Protein AF-A0A931XZV2-F1 (afdb_monomer)

Mean predicted aligned error: 7.63 Å

Secondary structure (DSSP, 8-state):
-HHHHHTT-SGGGS---EEETTTEEEEEEETTEEEEEEE--SEE-HHHHHHHHHHHHHHHHTTTTTT-S-EEEEEE-TT--EE-TTHHHHHHHHHTSSS-TTTTEEEEEEE----HHHHHHHHHHHHHHHHHH-PPPEEEES-HHHHHHHTT--PPPHHHHHHHHHHHS--------

Nearest PDB structures (foldseek):
  3t6o-assembly1_A  TM=4.983E-01  e=3.272E-02  Planctopirus limnophila DSM 3776
  3oyz-assembly1_A  TM=5.396E-01  e=3.256E+00  Haloferax volcanii DS2
  5tao-assembly1_A  TM=5.522E-01  e=7.560E+00  Haloferax volcanii DS2
  3pug-assembly1_A  TM=5.274E-01  e=9.182E+00  Haloferax volcanii DS2

Sequence (177 aa):
MESELRARVPFLAWPVQWSHPAYGLMWFTDEPGAIVTQCLVERATPGAIGALHDFLDETVRLGLFEGRTDVVIVHDWRSIRVIDPGCRAEWLRRTQRPNKPFANIAASYVAVQLTGVLRMAVQTGALAVQLATGQQPVKIIDDPLEALAQCRIRAPARDLYDSLRRASGRFKLPRTP

Radius of gyration: 15.5 Å; Cα contacts (8 Å, |Δi|>4): 273; chains: 1; bounding box: 41×41×33 Å

pLDDT: mean 78.63, std 14.54, range [31.44, 94.81]

Structure (mmCIF, N/CA/C/O backbone):
data_AF-A0A931XZV2-F1
#
_entry.id   AF-A0A931XZV2-F1
#
loop_
_atom_site.group_PDB
_atom_site.id
_atom_site.type_symbol
_atom_site.label_atom_id
_atom_site.label_alt_id
_atom_site.label_comp_id
_atom_site.label_asym_id
_atom_site.label_entity_id
_atom_site.label_seq_id
_atom_site.pdbx_PDB_ins_code
_atom_site.Cartn_x
_atom_site.Cartn_y
_atom_site.Cartn_z
_atom_site.occupancy
_atom_site.B_iso_or_equiv
_atom_site.auth_seq_id
_atom_site.auth_comp_id
_atom_site.auth_asym_id
_atom_site.auth_atom_id
_atom_site.pdbx_PDB_model_num
ATOM 1 N N . MET A 1 1 ? -1.585 -21.158 -16.922 1.00 42.44 1 MET A N 1
ATOM 2 C CA . MET A 1 1 ? -2.358 -19.927 -16.646 1.00 42.44 1 MET A CA 1
ATOM 3 C C . MET A 1 1 ? -3.167 -20.021 -15.346 1.00 42.44 1 MET A C 1
ATOM 5 O O . MET A 1 1 ? -3.145 -19.072 -14.578 1.00 42.44 1 MET A O 1
ATOM 9 N N . GLU A 1 2 ? -3.796 -21.158 -15.012 1.00 31.44 2 GLU A N 1
ATOM 10 C CA . GLU A 1 2 ? -4.444 -21.356 -13.691 1.00 31.44 2 GLU A CA 1
ATOM 11 C C . GLU A 1 2 ? -3.460 -21.528 -12.514 1.00 31.44 2 GLU A C 1
ATOM 13 O O . GLU A 1 2 ? -3.781 -21.170 -11.381 1.00 31.44 2 GLU A O 1
ATOM 18 N N . SER A 1 3 ? -2.237 -22.019 -12.758 1.00 35.91 3 SER A N 1
ATOM 19 C CA . SER A 1 3 ? -1.206 -22.158 -11.715 1.00 35.91 3 SER A CA 1
ATOM 20 C C . SER A 1 3 ? -0.604 -20.818 -11.265 1.00 35.91 3 SER A C 1
ATOM 22 O O . SER A 1 3 ? -0.220 -20.688 -10.107 1.00 35.91 3 SER A O 1
ATOM 24 N N . GLU A 1 4 ? -0.593 -19.797 -12.128 1.00 42.03 4 GLU A N 1
ATOM 25 C CA . GLU A 1 4 ? -0.117 -18.445 -11.789 1.00 42.03 4 GLU A CA 1
ATOM 26 C C . GLU A 1 4 ? -1.142 -17.651 -10.970 1.00 42.03 4 GLU A C 1
ATOM 28 O O . GLU A 1 4 ? -0.767 -16.795 -10.173 1.00 42.03 4 GLU A O 1
ATOM 33 N N . LEU A 1 5 ? -2.436 -17.964 -11.103 1.00 42.16 5 LEU A N 1
ATOM 34 C CA . LEU A 1 5 ? -3.499 -17.373 -10.283 1.00 42.16 5 LEU A CA 1
ATOM 35 C C . LEU A 1 5 ? -3.488 -17.905 -8.842 1.00 42.16 5 LEU A C 1
ATOM 37 O O . LEU A 1 5 ? -3.788 -17.152 -7.917 1.00 42.16 5 LEU A O 1
ATOM 41 N N . ARG A 1 6 ? -3.061 -19.156 -8.618 1.00 39.06 6 ARG A N 1
ATOM 42 C CA . ARG A 1 6 ? -2.915 -19.730 -7.265 1.00 39.06 6 ARG A CA 1
ATOM 43 C C . ARG A 1 6 ? -1.780 -19.097 -6.453 1.00 39.06 6 ARG A C 1
ATOM 45 O O . ARG A 1 6 ? -1.860 -19.086 -5.231 1.00 39.06 6 ARG A O 1
ATOM 52 N N . ALA A 1 7 ? -0.785 -18.498 -7.108 1.00 43.31 7 ALA A N 1
ATOM 53 C CA . ALA A 1 7 ? 0.282 -17.739 -6.449 1.00 43.31 7 ALA A CA 1
ATOM 54 C C . ALA A 1 7 ? -0.123 -16.291 -6.073 1.00 43.31 7 ALA A C 1
ATOM 56 O O . ALA A 1 7 ? 0.646 -15.595 -5.414 1.00 43.31 7 ALA A O 1
ATOM 57 N N . ARG A 1 8 ? -1.321 -15.827 -6.479 1.00 52.44 8 ARG A N 1
ATOM 58 C CA . ARG A 1 8 ? -1.834 -14.449 -6.286 1.00 52.44 8 ARG A CA 1
ATOM 59 C C . ARG A 1 8 ? -2.790 -14.282 -5.097 1.00 52.44 8 ARG A C 1
ATOM 61 O O . ARG A 1 8 ? -3.330 -13.196 -4.891 1.00 52.44 8 ARG A O 1
ATOM 68 N N . VAL A 1 9 ? -3.012 -15.340 -4.325 1.00 53.97 9 VAL A N 1
ATOM 69 C CA . VAL A 1 9 ? -3.877 -15.356 -3.137 1.00 53.97 9 VAL A CA 1
ATOM 70 C C . VAL A 1 9 ? -3.000 -14.966 -1.939 1.00 53.97 9 VAL A C 1
ATOM 72 O O . VAL A 1 9 ? -1.949 -15.570 -1.734 1.00 53.97 9 VAL A O 1
ATOM 75 N N . PRO A 1 10 ? -3.364 -13.886 -1.225 1.00 58.25 10 PRO A N 1
ATOM 76 C CA . PRO A 1 10 ? -4.440 -14.064 -0.250 1.00 58.25 10 PRO A CA 1
ATOM 77 C C . PRO A 1 10 ? -5.688 -13.201 -0.432 1.00 58.25 10 PRO A C 1
ATOM 79 O O . PRO A 1 10 ? -6.761 -13.578 0.030 1.00 58.25 10 PRO A O 1
ATOM 82 N N . PHE A 1 11 ? -5.586 -12.068 -1.121 1.00 66.00 11 PHE A N 1
ATOM 83 C CA . PHE A 1 11 ? -6.633 -11.043 -1.059 1.00 66.00 11 PHE A CA 1
ATOM 84 C C . PHE A 1 11 ? -7.730 -11.184 -2.113 1.00 66.00 11 PHE A C 1
ATOM 86 O O . PHE A 1 11 ? -8.737 -10.490 -2.044 1.00 66.00 11 PHE A O 1
ATOM 93 N N . LEU A 1 12 ? -7.587 -12.105 -3.070 1.00 65.38 12 LEU A N 1
ATOM 94 C CA . LEU A 1 12 ? -8.617 -12.350 -4.089 1.00 65.38 12 LEU A CA 1
ATOM 95 C C . LEU A 1 12 ? -9.931 -12.893 -3.503 1.00 65.38 12 LEU A C 1
ATOM 97 O O . LEU A 1 12 ? -10.969 -12.782 -4.147 1.00 65.38 12 LEU A O 1
ATOM 101 N N . ALA A 1 13 ? -9.901 -13.451 -2.288 1.00 70.50 13 ALA A N 1
ATOM 102 C CA . ALA A 1 13 ? -11.107 -13.842 -1.559 1.00 70.50 13 ALA A CA 1
ATOM 103 C C . ALA A 1 13 ? -11.845 -12.642 -0.932 1.00 70.50 13 ALA A C 1
ATOM 105 O O . ALA A 1 13 ? -12.988 -12.781 -0.500 1.00 70.50 13 ALA A O 1
ATOM 106 N N . TRP A 1 14 ? -11.201 -1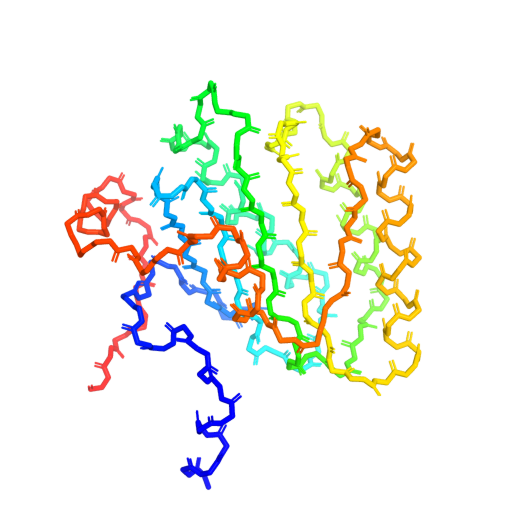1.475 -0.841 1.00 81.00 14 TRP A N 1
ATOM 107 C CA . TRP A 1 14 ? -11.791 -10.273 -0.263 1.00 81.00 14 TRP A CA 1
ATOM 108 C C . TRP A 1 14 ? -12.509 -9.466 -1.350 1.00 81.00 14 TRP A C 1
ATOM 110 O O . TRP A 1 14 ? -12.016 -9.379 -2.479 1.00 81.00 14 TRP A O 1
ATOM 120 N N . PRO A 1 15 ? -13.637 -8.807 -1.035 1.00 78.38 15 PRO A N 1
ATOM 121 C CA . PRO A 1 15 ? -14.279 -7.901 -1.980 1.00 78.38 15 PRO A CA 1
ATOM 122 C C . PRO A 1 15 ? -13.326 -6.744 -2.309 1.00 78.38 15 PRO A C 1
ATOM 124 O O . PRO A 1 15 ? -12.966 -5.962 -1.432 1.00 78.38 15 PRO A O 1
ATOM 127 N N . VAL A 1 16 ? -12.887 -6.651 -3.570 1.00 78.62 16 VAL A N 1
ATOM 128 C CA . VAL A 1 16 ? -11.981 -5.587 -4.036 1.00 78.62 16 VAL A CA 1
ATOM 129 C C . VAL A 1 16 ? -12.648 -4.235 -3.848 1.00 78.62 16 VAL A C 1
ATOM 131 O O . VAL A 1 16 ? -13.655 -3.956 -4.494 1.00 78.62 16 VAL A O 1
ATOM 134 N N . GLN A 1 17 ? -12.064 -3.391 -2.998 1.00 79.56 17 GLN A N 1
ATOM 135 C CA . GLN A 1 17 ? -12.599 -2.063 -2.698 1.00 79.56 17 GLN A CA 1
ATOM 136 C C . GLN A 1 17 ? -12.086 -1.009 -3.684 1.00 79.56 17 GLN A C 1
ATOM 138 O O . GLN A 1 17 ? -12.842 -0.132 -4.097 1.00 79.56 17 GLN A O 1
ATOM 143 N N . TRP A 1 18 ? -10.832 -1.137 -4.128 1.00 82.38 18 TRP A N 1
ATOM 144 C CA . TRP A 1 18 ? -10.249 -0.293 -5.167 1.00 82.38 18 TRP A CA 1
ATOM 145 C C . TRP A 1 18 ? -9.300 -1.105 -6.056 1.00 82.38 18 TRP A C 1
ATOM 147 O O . TRP A 1 18 ? -8.490 -1.896 -5.579 1.00 82.38 18 TRP A O 1
ATOM 157 N N . SER A 1 19 ? -9.371 -0.883 -7.368 1.00 86.50 19 SER A N 1
ATOM 158 C CA . SER A 1 19 ? -8.337 -1.288 -8.326 1.00 86.50 19 SER A CA 1
ATOM 159 C C . SER A 1 19 ? -7.797 -0.098 -9.119 1.00 86.50 19 SER A C 1
ATOM 161 O O . SER A 1 19 ? -8.579 0.737 -9.575 1.00 86.50 19 SER A O 1
ATOM 163 N N . HIS A 1 20 ? -6.490 -0.043 -9.350 1.00 86.25 20 HIS A N 1
ATOM 164 C CA . HIS A 1 20 ? -5.876 0.946 -10.230 1.00 86.25 20 HIS A CA 1
ATOM 165 C C . HIS A 1 20 ? -4.993 0.253 -11.277 1.00 86.25 20 HIS A C 1
ATOM 167 O O . HIS A 1 20 ? -4.099 -0.501 -10.889 1.00 86.25 20 HIS A O 1
ATOM 173 N N . PRO A 1 21 ? -5.168 0.520 -12.587 1.00 87.25 21 PRO A N 1
ATOM 174 C CA . PRO A 1 21 ? -4.450 -0.200 -13.644 1.00 87.25 21 PRO A CA 1
ATOM 175 C C . PRO A 1 21 ? -2.928 -0.019 -13.576 1.00 87.25 21 PRO A C 1
ATOM 177 O O . PRO A 1 21 ? -2.188 -0.930 -13.923 1.00 87.25 21 PRO A O 1
ATOM 180 N N . ALA A 1 22 ? -2.450 1.131 -13.090 1.00 89.69 22 ALA A N 1
ATOM 181 C CA . ALA A 1 22 ? -1.016 1.388 -12.939 1.00 89.69 22 ALA A CA 1
ATOM 182 C C . ALA A 1 22 ? -0.376 0.731 -11.701 1.00 89.69 22 ALA A C 1
ATOM 184 O O . ALA A 1 22 ? 0.839 0.802 -11.563 1.00 89.69 22 ALA A O 1
ATOM 185 N N . TYR A 1 23 ? -1.158 0.147 -10.785 1.00 89.75 23 TYR A N 1
ATOM 186 C CA . TYR A 1 23 ? -0.628 -0.405 -9.532 1.00 89.75 23 TYR A CA 1
ATOM 187 C C . TYR A 1 23 ? -1.144 -1.816 -9.245 1.00 89.75 23 TYR A C 1
ATOM 189 O O . TYR A 1 23 ? -0.355 -2.758 -9.184 1.00 89.75 23 TYR A O 1
ATOM 197 N N . GLY A 1 24 ? -2.454 -1.978 -9.059 1.00 90.38 24 GLY A N 1
ATOM 198 C CA . GLY A 1 24 ? -3.054 -3.230 -8.610 1.00 90.38 24 GLY A CA 1
ATOM 199 C C . GLY A 1 24 ? -4.304 -3.018 -7.761 1.00 90.38 24 GLY A C 1
ATOM 200 O O . GLY A 1 24 ? -5.146 -2.186 -8.096 1.00 90.38 24 GLY A O 1
ATOM 201 N N . LEU A 1 25 ? -4.435 -3.792 -6.688 1.00 89.81 25 LEU A N 1
ATOM 202 C CA . LEU A 1 25 ? -5.634 -3.891 -5.853 1.00 89.81 25 LEU A CA 1
ATOM 203 C C . LEU A 1 25 ? -5.380 -3.330 -4.458 1.00 89.81 25 LEU A C 1
ATOM 205 O O . LEU A 1 25 ? -4.264 -3.422 -3.945 1.00 89.81 25 LEU A O 1
ATOM 209 N N . MET A 1 26 ? -6.400 -2.732 -3.854 1.00 89.19 26 MET A N 1
ATOM 210 C CA . MET A 1 26 ? -6.296 -2.085 -2.553 1.00 89.19 26 MET A CA 1
ATOM 211 C C . MET A 1 26 ? -7.588 -2.285 -1.752 1.00 89.19 26 MET A C 1
ATOM 213 O O . MET A 1 26 ? -8.699 -2.262 -2.296 1.00 89.19 26 MET A O 1
ATOM 217 N N . TRP A 1 27 ? -7.414 -2.497 -0.453 1.00 89.50 27 TRP A N 1
ATOM 218 C CA . TRP A 1 27 ? -8.457 -2.729 0.535 1.00 89.50 27 TRP A CA 1
ATOM 219 C C . TRP A 1 27 ? -8.127 -1.957 1.803 1.00 89.50 27 TRP A C 1
ATOM 221 O O . TRP A 1 27 ? -6.978 -1.603 2.069 1.00 89.50 27 TRP A O 1
ATOM 231 N N . PHE A 1 28 ? -9.136 -1.782 2.629 1.00 87.62 28 PHE A N 1
ATOM 232 C CA . PHE A 1 28 ? -8.990 -1.366 3.995 1.00 87.62 28 PHE A CA 1
ATOM 233 C C . PHE A 1 28 ? -9.990 -2.088 4.894 1.00 87.62 28 PHE A C 1
ATOM 235 O O . PHE A 1 28 ? -11.031 -2.576 4.443 1.00 87.62 28 PHE A O 1
ATOM 242 N N . THR A 1 29 ? -9.650 -2.136 6.174 1.00 86.31 29 THR A N 1
ATOM 243 C CA . THR A 1 29 ? -10.439 -2.738 7.246 1.00 86.31 29 THR A CA 1
ATOM 244 C C . THR A 1 29 ? -10.513 -1.752 8.402 1.00 86.31 29 THR A C 1
ATOM 246 O O . THR A 1 29 ? -9.578 -0.982 8.629 1.00 86.31 29 THR A O 1
ATOM 249 N N . ASP A 1 30 ? -11.628 -1.749 9.116 1.00 80.56 30 ASP A N 1
ATOM 250 C CA . ASP A 1 30 ? -11.896 -0.882 10.261 1.00 80.56 30 ASP A CA 1
ATOM 251 C C . ASP A 1 30 ? -11.592 -1.564 11.605 1.00 80.56 30 ASP A C 1
ATOM 253 O O . ASP A 1 30 ? -11.205 -0.882 12.552 1.00 80.56 30 ASP A O 1
ATOM 257 N N . GLU A 1 31 ? -11.675 -2.891 11.713 1.00 82.81 31 GLU A N 1
ATOM 258 C CA . GLU A 1 31 ? -11.397 -3.599 12.971 1.00 82.81 31 GLU A CA 1
ATOM 259 C C . GLU A 1 31 ? -10.548 -4.875 12.788 1.00 82.81 31 GLU A C 1
ATOM 261 O O . GLU A 1 31 ? -11.066 -5.931 12.412 1.00 82.81 31 GLU A O 1
ATOM 266 N N . PRO A 1 32 ? -9.237 -4.828 13.098 1.00 84.38 32 PRO A N 1
ATOM 267 C CA . PRO A 1 32 ? -8.423 -3.639 13.373 1.00 84.38 32 PRO A CA 1
ATOM 268 C C . PRO A 1 32 ? -8.260 -2.755 12.132 1.00 84.38 32 PRO A C 1
ATOM 270 O O . PRO A 1 32 ? -8.465 -3.201 10.999 1.00 84.38 32 PRO A O 1
ATOM 273 N N . GLY A 1 33 ? -7.854 -1.504 12.353 1.00 88.12 33 GLY A N 1
ATOM 274 C CA . GLY A 1 33 ? -7.611 -0.550 11.279 1.00 88.12 33 GLY A CA 1
ATOM 275 C C . GLY A 1 33 ? -6.463 -1.022 10.394 1.00 88.12 33 GLY A C 1
ATOM 276 O O . GLY A 1 33 ? -5.325 -1.108 10.857 1.00 88.12 33 GLY A O 1
ATOM 277 N N . ALA A 1 34 ? -6.725 -1.312 9.122 1.00 90.75 34 ALA A N 1
ATOM 278 C CA . ALA A 1 34 ? -5.663 -1.660 8.190 1.00 90.75 34 ALA A CA 1
ATOM 279 C C . ALA A 1 34 ? -5.894 -1.120 6.789 1.00 90.75 34 ALA A C 1
ATOM 281 O O . ALA A 1 34 ? -7.021 -0.994 6.323 1.00 90.75 34 ALA A O 1
ATOM 282 N N . ILE A 1 35 ? -4.786 -0.880 6.098 1.00 91.19 35 ILE A N 1
ATOM 283 C CA . ILE A 1 35 ? -4.729 -0.711 4.653 1.00 91.19 35 ILE A CA 1
ATOM 284 C C . ILE A 1 35 ? -3.942 -1.878 4.091 1.00 91.19 35 ILE A C 1
ATOM 286 O O . ILE A 1 35 ? -2.823 -2.156 4.516 1.00 91.19 35 ILE A O 1
ATOM 290 N N . VAL A 1 36 ? -4.507 -2.537 3.097 1.00 91.94 36 VAL A N 1
ATOM 291 C CA . VAL A 1 36 ? -3.875 -3.652 2.411 1.00 91.94 36 VAL A CA 1
ATOM 292 C C . VAL A 1 36 ? -3.775 -3.307 0.940 1.00 91.94 36 VAL A C 1
ATOM 294 O O . VAL A 1 36 ? -4.740 -2.860 0.327 1.00 91.94 36 VAL A O 1
ATOM 297 N N . THR A 1 37 ? -2.612 -3.524 0.343 1.00 92.75 37 THR A N 1
ATOM 298 C CA . THR A 1 37 ? -2.408 -3.272 -1.083 1.00 92.75 37 THR A CA 1
ATOM 299 C C . THR A 1 37 ? -1.694 -4.451 -1.722 1.00 92.75 37 THR A C 1
ATOM 301 O O . THR A 1 37 ? -0.806 -5.038 -1.114 1.00 92.75 37 THR A O 1
ATOM 304 N N . GLN A 1 38 ? -2.053 -4.776 -2.956 1.00 91.81 38 GLN A N 1
ATOM 305 C CA . GLN A 1 38 ? -1.412 -5.806 -3.758 1.00 91.81 38 GLN A CA 1
ATOM 306 C C . GLN A 1 38 ? -1.026 -5.217 -5.106 1.00 91.81 38 GLN A C 1
ATOM 308 O O . GLN A 1 38 ? -1.880 -4.847 -5.914 1.00 91.81 38 GLN A O 1
ATOM 313 N N . CYS A 1 39 ? 0.275 -5.142 -5.350 1.00 90.88 39 CYS A N 1
ATOM 314 C CA . CYS A 1 39 ? 0.821 -4.725 -6.624 1.00 90.88 39 CYS A CA 1
ATOM 315 C C . CYS A 1 39 ? 0.655 -5.859 -7.646 1.00 90.88 39 CYS A C 1
ATOM 317 O O . CYS A 1 39 ? 1.054 -7.000 -7.401 1.00 90.88 39 CYS A O 1
ATOM 319 N N . LEU A 1 40 ? 0.059 -5.547 -8.796 1.00 90.56 40 LEU A N 1
ATOM 320 C CA . LEU A 1 40 ? -0.132 -6.483 -9.908 1.00 90.56 40 LEU A CA 1
ATOM 321 C C . LEU A 1 40 ? 0.803 -6.200 -11.089 1.00 90.56 40 LEU A C 1
ATOM 323 O O . LEU A 1 40 ? 0.790 -6.950 -12.063 1.00 90.56 40 LEU A O 1
ATOM 327 N N . VAL A 1 41 ? 1.598 -5.129 -11.019 1.00 89.19 41 VAL A N 1
ATOM 328 C CA . VAL A 1 41 ? 2.575 -4.780 -12.054 1.00 89.19 41 VAL A CA 1
ATOM 329 C C . VAL A 1 41 ? 3.944 -5.377 -11.735 1.00 89.19 41 VAL A C 1
ATOM 331 O O . VAL A 1 41 ? 4.377 -5.404 -10.585 1.00 89.19 41 VAL A O 1
ATOM 334 N N . GLU A 1 42 ? 4.657 -5.821 -12.769 1.00 91.81 42 GLU A N 1
ATOM 335 C CA . GLU A 1 42 ? 6.031 -6.322 -12.621 1.00 91.81 42 GLU A CA 1
ATOM 336 C C . GLU A 1 42 ? 7.076 -5.203 -12.596 1.00 91.81 42 GLU A C 1
ATOM 338 O O . GLU A 1 42 ? 8.184 -5.373 -12.088 1.00 91.81 42 GLU A O 1
ATOM 343 N N . ARG A 1 43 ? 6.730 -4.032 -13.130 1.00 92.19 43 ARG A N 1
ATOM 344 C CA . ARG A 1 43 ? 7.607 -2.866 -13.198 1.00 92.19 43 ARG A CA 1
ATOM 345 C C . ARG A 1 43 ? 6.984 -1.714 -12.425 1.00 92.19 43 ARG A C 1
ATOM 347 O O . ARG A 1 43 ? 5.955 -1.178 -12.827 1.00 92.19 43 ARG A O 1
ATOM 354 N N . ALA A 1 44 ? 7.610 -1.336 -11.317 1.00 91.50 44 ALA A N 1
ATOM 355 C CA . ALA A 1 44 ? 7.198 -0.191 -10.524 1.00 91.50 44 ALA A CA 1
ATOM 356 C C . ALA A 1 44 ? 7.673 1.097 -11.197 1.00 91.50 44 ALA A C 1
ATOM 358 O O . ALA A 1 44 ? 8.875 1.354 -11.269 1.00 91.50 44 ALA A O 1
ATOM 359 N N . THR A 1 45 ? 6.722 1.898 -11.668 1.00 94.81 45 THR A N 1
ATOM 360 C CA . THR A 1 45 ? 6.957 3.209 -12.286 1.00 94.81 45 THR A CA 1
ATOM 361 C C . THR A 1 45 ? 6.603 4.334 -11.304 1.00 94.81 45 THR A C 1
ATOM 363 O O . THR A 1 45 ? 5.840 4.100 -10.360 1.00 94.81 45 THR A O 1
ATOM 366 N N . PRO A 1 46 ? 7.061 5.583 -11.516 1.00 94.25 46 PRO A N 1
ATOM 367 C CA . PRO A 1 46 ? 6.601 6.717 -10.711 1.00 94.25 46 PRO A CA 1
ATOM 368 C C . PRO A 1 46 ? 5.073 6.866 -10.724 1.00 94.25 46 PRO A C 1
ATOM 370 O O . PRO A 1 46 ? 4.478 7.194 -9.703 1.00 94.25 46 PRO A O 1
ATOM 373 N N . GLY A 1 47 ? 4.419 6.538 -11.845 1.00 94.38 47 GLY A N 1
ATOM 374 C CA . GLY A 1 47 ? 2.958 6.510 -11.941 1.00 94.38 47 GLY A CA 1
ATOM 375 C C . GLY A 1 47 ? 2.309 5.449 -11.045 1.00 94.38 47 GLY A C 1
ATOM 376 O O . GLY A 1 47 ? 1.267 5.713 -10.451 1.00 94.38 47 GLY A O 1
ATOM 377 N N . ALA A 1 48 ? 2.938 4.279 -10.883 1.00 92.50 48 ALA A N 1
ATOM 378 C CA . ALA A 1 48 ? 2.483 3.253 -9.942 1.00 92.50 48 ALA A CA 1
ATOM 379 C C . ALA A 1 48 ? 2.582 3.737 -8.484 1.00 92.50 48 ALA A C 1
ATOM 381 O O . ALA A 1 48 ? 1.657 3.532 -7.699 1.00 92.50 48 ALA A O 1
ATOM 382 N N . ILE A 1 49 ? 3.678 4.425 -8.135 1.00 91.19 49 ILE A N 1
ATOM 383 C CA . ILE A 1 49 ? 3.863 5.036 -6.809 1.00 91.19 49 ILE A CA 1
ATOM 384 C C . ILE A 1 49 ? 2.845 6.155 -6.568 1.00 91.19 49 ILE A C 1
ATOM 386 O O . ILE A 1 49 ? 2.276 6.236 -5.478 1.00 91.19 49 ILE A O 1
ATOM 390 N N . GLY A 1 50 ? 2.592 6.988 -7.579 1.00 92.06 50 GLY A N 1
ATOM 391 C CA . GLY A 1 50 ? 1.565 8.025 -7.541 1.00 92.06 50 GLY A CA 1
ATOM 392 C C . GLY A 1 50 ? 0.182 7.435 -7.273 1.00 92.06 50 GLY A C 1
ATOM 393 O O . GLY A 1 50 ? -0.470 7.846 -6.321 1.00 92.06 50 GLY A O 1
ATOM 394 N N . ALA A 1 51 ? -0.203 6.397 -8.020 1.00 90.81 51 ALA A N 1
ATOM 395 C CA . ALA A 1 51 ? -1.483 5.711 -7.853 1.00 90.81 51 ALA A CA 1
ATOM 396 C C . ALA A 1 51 ? -1.671 5.103 -6.454 1.00 90.81 51 ALA A C 1
ATOM 398 O O . ALA A 1 51 ? -2.756 5.203 -5.881 1.00 90.81 51 ALA A O 1
ATOM 399 N N . LEU A 1 52 ? -0.619 4.500 -5.886 1.00 91.31 52 LEU A N 1
ATOM 400 C CA . LEU A 1 52 ? -0.641 4.026 -4.502 1.00 91.31 52 LEU A CA 1
ATOM 401 C C . LEU A 1 52 ? -0.891 5.183 -3.527 1.00 91.31 52 LEU A C 1
ATOM 403 O O . LEU A 1 52 ? -1.741 5.078 -2.651 1.00 91.31 52 LEU A O 1
ATOM 407 N N . HIS A 1 53 ? -0.180 6.300 -3.679 1.00 89.69 53 HIS A N 1
ATOM 408 C CA . HIS A 1 53 ? -0.382 7.446 -2.795 1.00 89.69 53 HIS A CA 1
ATOM 409 C C . HIS A 1 53 ? -1.738 8.126 -3.006 1.00 89.69 53 HIS A C 1
ATOM 411 O O . HIS A 1 53 ? -2.290 8.662 -2.055 1.00 89.69 53 HIS A O 1
ATOM 417 N N . ASP A 1 54 ? -2.294 8.118 -4.218 1.00 89.69 54 ASP A N 1
ATOM 418 C CA . ASP A 1 54 ? -3.623 8.679 -4.481 1.00 89.69 54 ASP A CA 1
ATOM 419 C C . ASP A 1 54 ? -4.700 7.875 -3.746 1.00 89.69 54 ASP A C 1
ATOM 421 O O . ASP A 1 54 ? -5.617 8.458 -3.170 1.00 89.69 54 ASP A O 1
ATOM 425 N N . PHE A 1 55 ? -4.549 6.547 -3.692 1.00 87.38 55 PHE A N 1
ATOM 426 C CA . PHE A 1 55 ? -5.377 5.693 -2.842 1.00 87.38 55 PHE A CA 1
ATOM 427 C C . PHE A 1 55 ? -5.262 6.076 -1.369 1.00 87.38 55 PHE A C 1
ATOM 429 O O . PHE A 1 55 ? -6.260 6.293 -0.686 1.00 87.38 55 PHE A O 1
ATOM 436 N N . LEU A 1 56 ? -4.029 6.178 -0.888 1.00 87.25 56 LEU A N 1
ATOM 437 C CA . LEU A 1 56 ? -3.724 6.520 0.491 1.00 87.25 56 LEU A CA 1
ATOM 438 C C . LEU A 1 56 ? -4.308 7.889 0.893 1.00 87.25 56 LEU A C 1
ATOM 440 O O . LEU A 1 56 ? -5.009 7.983 1.900 1.00 87.25 56 LEU A O 1
ATOM 444 N N . ASP A 1 57 ? -4.099 8.922 0.076 1.00 86.12 57 ASP A N 1
ATOM 445 C CA . ASP A 1 57 ? -4.659 10.265 0.270 1.00 86.12 57 ASP A CA 1
ATOM 446 C C . ASP A 1 57 ? -6.193 10.221 0.351 1.00 86.12 57 ASP A C 1
ATOM 448 O O . ASP A 1 57 ? -6.801 10.858 1.212 1.00 86.12 57 ASP A O 1
ATOM 452 N N . GLU A 1 58 ? -6.831 9.440 -0.520 1.00 84.06 58 GLU A N 1
ATOM 453 C CA . GLU A 1 58 ? -8.285 9.309 -0.557 1.00 84.06 58 GLU A CA 1
ATOM 454 C C . GLU A 1 58 ? -8.840 8.624 0.700 1.00 84.06 58 GLU A C 1
ATOM 456 O O . GLU A 1 58 ? -9.874 9.055 1.209 1.00 84.06 58 GLU A O 1
ATOM 461 N N . THR A 1 59 ? -8.153 7.618 1.263 1.00 82.69 59 THR A N 1
ATOM 462 C CA . THR A 1 59 ? -8.597 7.008 2.534 1.00 82.69 59 THR A CA 1
ATOM 463 C C . THR A 1 59 ? -8.617 8.010 3.687 1.00 82.69 59 THR A C 1
ATOM 465 O O . THR A 1 59 ? -9.507 7.965 4.536 1.00 82.69 59 THR A O 1
ATOM 468 N N . VAL A 1 60 ? -7.682 8.961 3.683 1.00 82.38 60 VAL A N 1
ATOM 469 C CA . VAL A 1 60 ? -7.641 10.047 4.665 1.00 82.38 60 VAL A CA 1
ATOM 470 C C . VAL A 1 60 ? -8.693 11.101 4.370 1.00 82.38 60 VAL A C 1
ATOM 472 O O . VAL A 1 60 ? -9.380 11.536 5.290 1.00 82.38 60 VAL A O 1
ATOM 475 N N . ARG A 1 61 ? -8.899 11.460 3.099 1.00 82.81 61 ARG A N 1
ATOM 476 C CA . ARG A 1 61 ? -9.972 12.379 2.689 1.00 82.81 61 ARG A CA 1
ATOM 477 C C . ARG A 1 61 ? -11.359 11.873 3.099 1.00 82.81 61 ARG A C 1
ATOM 479 O O . ARG A 1 61 ? -12.235 12.675 3.404 1.00 82.81 61 ARG A O 1
ATOM 486 N N . LEU A 1 62 ? -11.563 10.557 3.082 1.00 81.81 62 LEU A N 1
ATOM 487 C CA . LEU A 1 62 ? -12.800 9.900 3.508 1.00 81.81 62 LEU A CA 1
ATOM 488 C C . LEU A 1 62 ? -12.922 9.746 5.035 1.00 81.81 62 LEU A C 1
ATOM 490 O O . LEU A 1 62 ? -13.936 9.231 5.496 1.00 81.81 62 LEU A O 1
ATOM 494 N N . GLY A 1 63 ? -11.919 10.164 5.815 1.00 83.25 63 GLY A N 1
ATOM 495 C CA . GLY A 1 63 ? -11.947 10.095 7.279 1.00 83.25 63 GLY A CA 1
ATOM 496 C C . GLY A 1 63 ? -11.882 8.674 7.847 1.00 83.25 63 GLY A C 1
ATOM 497 O O . GLY A 1 63 ? -12.169 8.476 9.022 1.00 83.25 63 GLY A O 1
ATOM 498 N N . LEU A 1 64 ? -11.485 7.671 7.050 1.00 80.62 64 LEU A N 1
ATOM 499 C CA . LEU A 1 64 ? -11.566 6.249 7.435 1.00 80.62 64 LEU A CA 1
ATOM 500 C C . LEU A 1 64 ? -10.727 5.888 8.665 1.00 80.62 64 LEU A C 1
ATOM 502 O O . LEU A 1 64 ? -10.976 4.882 9.326 1.00 80.62 64 LEU A O 1
ATOM 506 N N . PHE A 1 65 ? -9.725 6.711 8.961 1.00 82.50 65 PHE A N 1
ATOM 507 C CA . PHE A 1 65 ? -8.777 6.496 10.046 1.00 82.50 65 PHE A CA 1
ATOM 508 C C . PHE A 1 65 ? -8.619 7.721 10.950 1.00 82.50 65 PHE A C 1
ATOM 510 O O . PHE A 1 65 ? -7.618 7.844 11.658 1.00 82.50 65 PHE A O 1
ATOM 517 N N . GLU A 1 66 ? -9.570 8.655 10.912 1.00 84.12 66 GLU A N 1
ATOM 518 C CA . GLU A 1 66 ? -9.506 9.853 11.746 1.00 84.12 66 GLU A CA 1
ATOM 519 C C . GLU A 1 66 ? -9.465 9.477 13.237 1.00 84.12 66 GLU A C 1
ATOM 521 O O . GLU A 1 66 ? -10.209 8.618 13.704 1.00 84.12 66 GLU A O 1
ATOM 526 N N . GLY A 1 67 ? -8.526 10.073 13.981 1.00 83.19 67 GLY A N 1
ATOM 527 C CA . GLY A 1 67 ? -8.324 9.795 15.408 1.00 83.19 67 GLY A CA 1
ATOM 528 C C . GLY A 1 67 ? -7.697 8.434 15.739 1.00 83.19 67 GLY A C 1
ATOM 529 O O . GLY A 1 67 ? -7.460 8.155 16.913 1.00 83.19 67 GLY A O 1
ATOM 530 N N . ARG A 1 68 ? -7.386 7.593 14.744 1.00 84.44 68 ARG A N 1
ATOM 531 C CA . ARG A 1 68 ? -6.802 6.267 14.975 1.00 84.44 68 ARG A CA 1
ATOM 532 C C . ARG A 1 68 ? -5.285 6.304 15.093 1.00 84.44 68 ARG A C 1
ATOM 534 O O . ARG A 1 68 ? -4.599 7.070 14.415 1.00 84.44 68 ARG A O 1
ATOM 541 N N . THR A 1 69 ? -4.767 5.418 15.935 1.00 83.62 69 THR A N 1
ATOM 542 C CA . THR A 1 69 ? -3.327 5.207 16.162 1.00 83.62 69 THR A CA 1
ATOM 543 C C . THR A 1 69 ? -2.911 3.749 15.988 1.00 83.62 69 THR A C 1
ATOM 545 O O . THR A 1 69 ? -1.731 3.433 16.088 1.00 83.62 69 THR A O 1
ATOM 548 N N . ASP A 1 70 ? -3.869 2.861 15.714 1.00 86.94 70 ASP A N 1
ATOM 549 C CA . ASP A 1 70 ? -3.695 1.415 15.564 1.00 86.94 70 ASP A CA 1
ATOM 550 C C . ASP A 1 70 ? -3.596 0.971 14.095 1.00 86.94 70 ASP A C 1
ATOM 552 O O . ASP A 1 70 ? -3.585 -0.223 13.807 1.00 86.94 70 ASP A O 1
ATOM 556 N N . VAL A 1 71 ? -3.529 1.922 13.159 1.00 88.81 71 VAL A N 1
ATOM 557 C CA . VAL A 1 71 ? -3.598 1.630 11.725 1.00 88.81 71 VAL A CA 1
ATOM 558 C C . VAL A 1 71 ? -2.328 0.941 11.256 1.00 88.81 71 VAL A C 1
ATOM 560 O O . VAL A 1 71 ? -1.227 1.477 11.410 1.00 88.81 71 VAL A O 1
ATOM 563 N N . VAL A 1 72 ? -2.480 -0.216 10.618 1.00 91.12 72 VAL A N 1
ATOM 564 C CA . VAL A 1 72 ? -1.375 -0.927 9.969 1.00 91.12 72 VAL A CA 1
ATOM 565 C C . VAL A 1 72 ? -1.484 -0.851 8.453 1.00 91.12 72 VAL A C 1
ATOM 567 O O . VAL A 1 72 ? -2.576 -0.871 7.894 1.00 91.12 72 VAL A O 1
ATOM 570 N N . ILE A 1 73 ? -0.350 -0.789 7.762 1.00 91.50 73 ILE A N 1
ATOM 571 C CA . ILE A 1 73 ? -0.319 -0.878 6.299 1.00 91.50 73 ILE A CA 1
ATOM 572 C C . ILE A 1 73 ? 0.413 -2.150 5.892 1.00 91.50 73 ILE A C 1
ATOM 574 O O . ILE A 1 73 ? 1.526 -2.390 6.346 1.00 91.50 73 ILE A O 1
ATOM 578 N N . VAL A 1 74 ? -0.192 -2.956 5.024 1.00 92.50 74 VAL A N 1
ATOM 579 C CA . VAL A 1 74 ? 0.407 -4.165 4.453 1.00 92.50 74 VAL A CA 1
ATOM 580 C C . VAL A 1 74 ? 0.473 -4.016 2.937 1.00 92.50 74 VAL A C 1
ATOM 582 O O . VAL A 1 74 ? -0.544 -3.908 2.253 1.00 92.50 74 VAL A O 1
ATOM 585 N N . HIS A 1 75 ? 1.681 -4.020 2.392 1.00 92.75 75 HIS A N 1
ATOM 586 C CA . HIS A 1 75 ? 1.935 -3.984 0.961 1.00 92.75 75 HIS A CA 1
ATOM 587 C C . HIS A 1 75 ? 2.427 -5.346 0.472 1.00 92.75 75 HIS A C 1
ATOM 589 O O . HIS A 1 75 ? 3.444 -5.846 0.942 1.00 92.75 75 HIS A O 1
ATOM 595 N N . ASP A 1 76 ? 1.747 -5.929 -0.510 1.00 92.38 76 ASP A N 1
ATOM 596 C CA . ASP A 1 76 ? 2.240 -7.064 -1.283 1.00 92.38 76 ASP A CA 1
ATOM 597 C C . ASP A 1 76 ? 2.860 -6.561 -2.590 1.00 92.38 76 ASP A C 1
ATOM 599 O O . ASP A 1 76 ? 2.169 -6.208 -3.548 1.00 92.38 76 ASP A O 1
ATOM 603 N N . TRP A 1 77 ? 4.187 -6.492 -2.605 1.00 92.00 77 TRP A N 1
ATOM 604 C CA . TRP A 1 77 ? 5.025 -6.063 -3.724 1.00 92.00 77 TRP A CA 1
ATOM 605 C C . TRP A 1 77 ? 5.748 -7.242 -4.381 1.00 92.00 77 TRP A C 1
ATOM 607 O O . TRP A 1 77 ? 6.674 -7.042 -5.167 1.00 92.00 77 TRP A O 1
ATOM 617 N N . ARG A 1 78 ? 5.338 -8.486 -4.099 1.00 90.69 78 ARG A N 1
ATOM 618 C CA . ARG A 1 78 ? 6.017 -9.687 -4.612 1.00 90.69 78 ARG A CA 1
ATOM 619 C C . ARG A 1 78 ? 5.997 -9.791 -6.139 1.00 90.69 78 ARG A C 1
ATOM 621 O O . ARG A 1 78 ? 6.899 -10.404 -6.707 1.00 90.69 78 ARG A O 1
ATOM 628 N N . SER A 1 79 ? 5.033 -9.149 -6.799 1.00 88.88 79 SER A N 1
ATOM 629 C CA . SER A 1 79 ? 4.966 -9.051 -8.263 1.00 88.88 79 SER A CA 1
ATOM 630 C C . SER A 1 79 ? 6.073 -8.177 -8.861 1.00 88.88 79 SER A C 1
ATOM 632 O O . SER A 1 79 ? 6.447 -8.391 -10.008 1.00 88.88 79 SER A O 1
ATOM 634 N N . ILE A 1 80 ? 6.626 -7.218 -8.108 1.00 88.94 80 ILE A N 1
ATOM 635 C CA . ILE A 1 80 ? 7.618 -6.269 -8.622 1.00 88.94 80 ILE A CA 1
ATOM 636 C C . ILE A 1 80 ? 8.937 -7.001 -8.911 1.00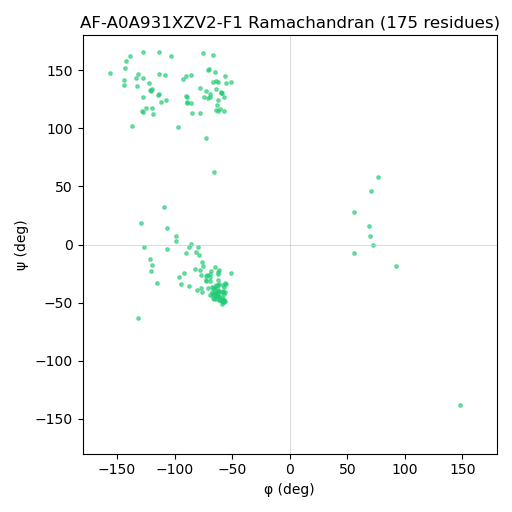 88.94 80 ILE A C 1
ATOM 638 O O . ILE A 1 80 ? 9.490 -7.722 -8.079 1.00 88.94 80 ILE A O 1
ATOM 642 N N . ARG A 1 81 ? 9.453 -6.789 -10.118 1.00 87.31 81 ARG A N 1
ATOM 643 C CA . ARG A 1 81 ? 10.735 -7.288 -10.631 1.00 87.31 81 ARG A CA 1
ATOM 644 C C . ARG A 1 81 ? 11.707 -6.158 -10.924 1.00 87.31 81 ARG A C 1
ATOM 646 O O . ARG A 1 81 ? 12.910 -6.328 -10.757 1.00 87.31 81 ARG A O 1
ATOM 653 N N . VAL A 1 82 ? 11.184 -5.010 -11.343 1.00 88.75 82 VAL A N 1
ATOM 654 C CA . VAL A 1 82 ? 11.968 -3.841 -11.747 1.00 88.75 82 VAL A CA 1
ATOM 655 C C . VAL A 1 82 ? 11.398 -2.600 -11.073 1.00 88.75 82 VAL A C 1
ATOM 657 O O . VAL A 1 82 ? 10.184 -2.412 -11.052 1.00 88.75 82 VAL A O 1
ATOM 660 N N . ILE A 1 83 ? 12.268 -1.741 -10.543 1.00 89.00 83 ILE A N 1
ATOM 661 C CA . ILE A 1 83 ? 11.899 -0.407 -10.058 1.00 89.00 83 ILE A CA 1
ATOM 662 C C . ILE A 1 83 ? 12.529 0.617 -10.992 1.00 89.00 83 ILE A C 1
ATOM 664 O O . ILE A 1 83 ? 13.750 0.642 -11.150 1.00 89.00 83 ILE A O 1
ATOM 668 N N . ASP A 1 84 ? 11.701 1.470 -11.585 1.00 91.44 84 ASP A N 1
ATOM 669 C CA . ASP A 1 84 ? 12.183 2.522 -12.465 1.00 91.44 84 ASP A CA 1
ATOM 670 C C . ASP A 1 84 ? 12.911 3.637 -11.712 1.00 91.44 84 ASP A C 1
ATOM 672 O O . ASP A 1 84 ? 12.575 3.966 -10.563 1.00 91.44 84 ASP A O 1
ATOM 676 N N . PRO A 1 85 ? 13.880 4.290 -12.379 1.00 90.06 85 PRO A N 1
ATOM 677 C CA . PRO A 1 85 ? 14.408 5.559 -11.914 1.00 90.06 85 PRO A CA 1
ATOM 678 C C . PRO A 1 85 ? 13.272 6.550 -11.623 1.00 90.06 85 PRO A C 1
ATOM 680 O O . PRO A 1 85 ? 12.287 6.636 -12.352 1.00 90.06 85 PR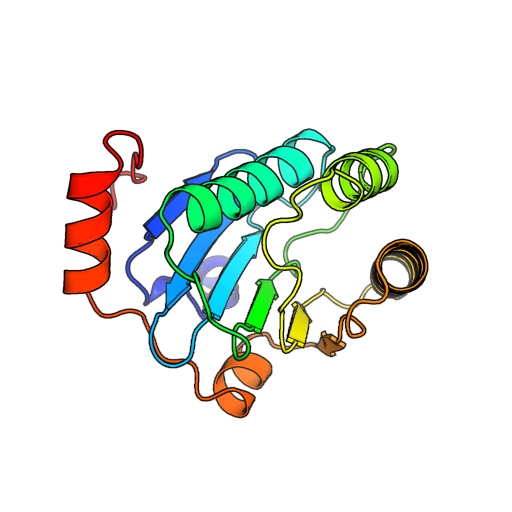O A O 1
ATOM 683 N N . GLY A 1 86 ? 13.403 7.307 -10.535 1.00 89.50 86 GLY A N 1
ATOM 684 C CA . GLY A 1 86 ? 12.408 8.302 -10.124 1.00 89.50 86 GLY A CA 1
ATOM 685 C C . GLY A 1 86 ? 11.346 7.798 -9.143 1.00 89.50 86 GLY A C 1
ATOM 686 O O . GLY A 1 86 ? 10.797 8.622 -8.420 1.00 89.50 86 GLY A O 1
ATOM 687 N N . CYS A 1 87 ? 11.122 6.484 -8.996 1.00 89.00 87 CYS A N 1
ATOM 688 C CA . CYS A 1 87 ? 10.169 5.951 -8.005 1.00 89.00 87 CYS A CA 1
ATOM 689 C C . CYS A 1 87 ? 10.484 6.414 -6.576 1.00 89.00 87 CYS A C 1
ATOM 691 O O . CYS A 1 87 ? 9.589 6.808 -5.832 1.00 89.00 87 CYS A O 1
ATOM 693 N N . ARG A 1 88 ? 11.772 6.440 -6.207 1.00 85.38 88 ARG A N 1
ATOM 694 C CA . ARG A 1 88 ? 12.229 6.955 -4.907 1.00 85.38 88 ARG A CA 1
ATOM 695 C C . ARG A 1 88 ? 11.947 8.449 -4.743 1.00 85.38 88 ARG A C 1
ATOM 697 O O . ARG A 1 88 ? 11.506 8.867 -3.678 1.00 85.38 88 ARG A O 1
ATOM 704 N N . ALA A 1 89 ? 12.229 9.247 -5.773 1.00 87.81 89 ALA A N 1
ATOM 705 C CA . ALA A 1 89 ? 11.999 10.689 -5.734 1.00 87.81 89 ALA A CA 1
ATOM 706 C C . ALA A 1 89 ? 10.502 10.993 -5.596 1.00 87.81 89 ALA A C 1
ATOM 708 O O . ALA A 1 89 ? 10.119 11.814 -4.769 1.00 87.81 89 ALA A O 1
ATOM 709 N N . GLU A 1 90 ? 9.661 10.268 -6.334 1.00 89.69 90 GLU A N 1
ATOM 710 C CA . GLU A 1 90 ? 8.207 10.383 -6.247 1.00 89.69 90 GLU A CA 1
ATOM 711 C C . GLU A 1 90 ? 7.679 9.984 -4.862 1.00 89.69 90 GLU A C 1
ATOM 713 O O . GLU A 1 90 ? 6.886 10.718 -4.271 1.00 89.69 90 GLU A O 1
ATOM 718 N N . TRP A 1 91 ? 8.181 8.884 -4.293 1.00 86.12 91 TRP A N 1
ATOM 719 C CA . TRP A 1 91 ? 7.835 8.463 -2.934 1.00 86.12 91 TRP A CA 1
ATOM 720 C C . TRP A 1 91 ? 8.180 9.533 -1.888 1.00 86.12 91 TRP A C 1
ATOM 722 O O . TRP A 1 91 ? 7.349 9.906 -1.057 1.00 86.12 91 TRP A O 1
ATOM 732 N N . LEU A 1 92 ? 9.402 10.074 -1.934 1.00 84.44 92 LEU A N 1
ATOM 733 C CA . LEU A 1 92 ? 9.836 11.127 -1.009 1.00 84.44 92 LEU A CA 1
ATOM 734 C C . LEU A 1 92 ? 9.001 12.401 -1.178 1.00 84.44 92 LEU A C 1
ATOM 736 O O . LEU A 1 92 ? 8.522 12.959 -0.194 1.00 84.44 92 LEU A O 1
ATOM 740 N N . ARG A 1 93 ? 8.746 12.817 -2.422 1.00 86.56 93 ARG A N 1
ATOM 741 C CA . ARG A 1 93 ? 7.925 13.992 -2.740 1.00 86.56 93 ARG A CA 1
ATOM 742 C C . ARG A 1 93 ? 6.514 13.893 -2.154 1.00 86.56 93 ARG A C 1
ATOM 744 O O . ARG A 1 93 ? 5.951 14.908 -1.747 1.00 86.56 93 ARG A O 1
ATOM 751 N N . ARG A 1 94 ? 5.920 12.696 -2.133 1.00 84.44 94 ARG A N 1
ATOM 752 C CA . ARG A 1 94 ? 4.570 12.469 -1.592 1.00 84.44 94 ARG A CA 1
ATOM 753 C C . ARG A 1 94 ? 4.571 12.362 -0.065 1.00 84.44 94 ARG A C 1
ATOM 755 O O . ARG A 1 94 ? 3.712 12.962 0.572 1.00 84.44 94 ARG A O 1
ATOM 762 N N . THR A 1 95 ? 5.570 11.709 0.527 1.00 78.50 95 THR A N 1
ATOM 763 C CA . THR A 1 95 ? 5.676 11.538 1.993 1.00 78.50 95 THR A CA 1
ATOM 764 C C . THR A 1 95 ? 6.134 12.793 2.748 1.00 78.50 95 THR A C 1
ATOM 766 O O . THR A 1 95 ? 5.908 12.901 3.954 1.00 78.50 95 THR A O 1
ATOM 769 N N . GLN A 1 96 ? 6.745 13.769 2.071 1.00 79.56 96 GLN A N 1
ATOM 770 C CA . GLN A 1 96 ? 7.191 15.035 2.671 1.00 79.56 96 GLN A CA 1
ATOM 771 C C . GLN A 1 96 ? 6.121 16.140 2.705 1.00 79.56 96 GLN A C 1
ATOM 773 O O . GLN A 1 96 ? 6.389 17.223 3.222 1.00 79.56 96 GLN A O 1
ATOM 778 N N . ARG A 1 97 ? 4.914 15.909 2.176 1.00 77.19 97 ARG A N 1
ATOM 779 C CA . ARG A 1 97 ? 3.875 16.948 2.146 1.00 77.19 97 ARG A CA 1
ATOM 780 C C . ARG A 1 97 ? 3.387 17.310 3.561 1.00 77.19 97 ARG A C 1
ATOM 782 O O . ARG A 1 97 ? 3.210 16.410 4.384 1.00 77.19 97 ARG A O 1
ATOM 789 N N . PRO A 1 98 ? 3.141 18.601 3.854 1.00 61.06 98 PRO A N 1
ATOM 790 C CA . PRO A 1 98 ? 2.422 19.000 5.061 1.00 61.06 98 PRO A CA 1
ATOM 791 C C . PRO A 1 98 ? 0.991 18.445 4.971 1.00 61.06 98 PRO A C 1
ATOM 793 O O . PRO A 1 98 ? 0.371 18.548 3.917 1.00 61.06 98 PRO A O 1
ATOM 796 N N . ASN A 1 99 ? 0.491 17.834 6.050 1.00 63.06 99 ASN A N 1
ATOM 797 C CA . ASN A 1 99 ? -0.717 16.983 6.098 1.00 63.06 99 ASN A CA 1
ATOM 798 C C . ASN A 1 99 ? -0.499 15.574 5.536 1.00 63.06 99 ASN A C 1
ATOM 800 O O . ASN A 1 99 ? -1.167 15.137 4.600 1.00 63.06 99 ASN A O 1
ATOM 804 N N . LYS A 1 100 ? 0.459 14.860 6.133 1.00 65.56 100 LYS A N 1
ATOM 805 C CA . LYS A 1 100 ? 0.749 13.472 5.783 1.00 65.56 100 LYS A CA 1
ATOM 806 C C . LYS A 1 100 ? -0.477 12.617 6.096 1.00 65.56 100 LYS A C 1
ATOM 808 O O . LYS A 1 100 ? -0.857 12.552 7.273 1.00 65.56 100 LYS A O 1
ATOM 813 N N . PRO A 1 101 ? -1.071 11.935 5.105 1.00 59.75 101 PRO A N 1
ATOM 814 C CA . PRO A 1 101 ? -1.975 10.858 5.434 1.00 59.75 101 PRO A CA 1
ATOM 815 C C . PRO A 1 101 ? -1.176 9.876 6.301 1.00 59.75 101 PRO A C 1
ATOM 817 O O . PRO A 1 101 ? -0.052 9.505 5.966 1.00 59.75 101 PRO A O 1
ATOM 820 N N . PHE A 1 102 ? -1.710 9.535 7.470 1.00 64.81 102 PHE A N 1
ATOM 821 C CA . PHE A 1 102 ? -1.128 8.559 8.394 1.00 64.81 102 PHE A CA 1
ATOM 822 C C . PHE A 1 102 ? 0.164 8.950 9.137 1.00 64.81 102 PHE A C 1
ATOM 824 O O . PHE A 1 102 ? 1.063 8.131 9.318 1.00 64.81 102 PHE A O 1
ATOM 831 N N . ALA A 1 103 ? 0.237 10.153 9.707 1.00 65.31 103 ALA A N 1
ATOM 832 C CA . ALA A 1 103 ? 1.244 10.439 10.743 1.00 65.31 103 ALA A CA 1
ATOM 833 C C . ALA A 1 103 ? 1.259 9.387 11.887 1.00 65.31 103 ALA A C 1
ATOM 835 O O . ALA A 1 103 ? 2.307 9.159 12.485 1.00 65.31 103 ALA A O 1
ATOM 836 N N . ASN A 1 104 ? 0.136 8.689 12.108 1.00 72.69 104 ASN A N 1
ATOM 837 C CA . ASN A 1 104 ? -0.085 7.738 13.201 1.00 72.69 104 ASN A CA 1
ATOM 838 C C . ASN A 1 104 ? -0.152 6.257 12.757 1.00 72.69 104 ASN A C 1
ATOM 840 O O . ASN A 1 104 ? -0.905 5.481 13.343 1.00 72.69 104 ASN A O 1
ATOM 844 N N . ILE A 1 105 ? 0.586 5.845 11.714 1.00 83.06 105 ILE A N 1
ATOM 845 C CA . ILE A 1 105 ? 0.710 4.410 11.372 1.00 83.06 105 ILE 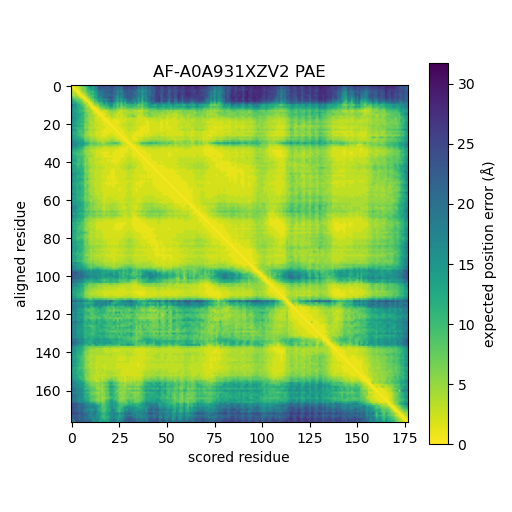A CA 1
ATOM 846 C C . ILE A 1 105 ? 1.388 3.676 12.533 1.00 83.06 105 ILE A C 1
ATOM 848 O O . ILE A 1 105 ? 2.523 3.997 12.889 1.00 83.06 105 ILE A O 1
ATOM 852 N N . ALA A 1 106 ? 0.731 2.644 13.060 1.00 86.00 106 ALA A N 1
ATOM 853 C CA . ALA A 1 106 ? 1.289 1.761 14.079 1.00 86.00 106 ALA A CA 1
ATOM 854 C C . ALA A 1 106 ? 2.416 0.884 13.516 1.00 86.00 106 ALA A C 1
ATOM 856 O O . ALA A 1 106 ? 3.456 0.703 14.149 1.00 86.00 106 ALA A O 1
ATOM 857 N N . ALA A 1 107 ? 2.214 0.329 12.318 1.00 88.44 107 ALA A N 1
ATOM 858 C CA . ALA A 1 107 ? 3.213 -0.473 11.619 1.00 88.44 107 ALA A CA 1
ATOM 859 C C . ALA A 1 107 ? 2.985 -0.487 10.101 1.00 88.44 107 ALA A C 1
ATOM 861 O O . ALA A 1 107 ? 1.850 -0.478 9.629 1.00 88.44 107 ALA A O 1
ATOM 862 N N . SER A 1 108 ? 4.072 -0.577 9.334 1.00 89.81 108 SER A N 1
ATOM 863 C CA . SER A 1 108 ? 4.029 -0.828 7.893 1.00 89.81 108 SER A CA 1
ATOM 864 C C . SER A 1 108 ? 4.797 -2.106 7.573 1.00 89.81 108 SER A C 1
ATOM 866 O O . SER A 1 108 ? 5.916 -2.295 8.050 1.00 89.81 108 SER A O 1
ATOM 868 N N . TYR A 1 109 ? 4.190 -2.979 6.780 1.00 91.81 109 TYR A N 1
ATOM 869 C CA . TYR A 1 109 ? 4.732 -4.252 6.335 1.00 91.81 109 TYR A CA 1
ATOM 870 C C . TYR A 1 109 ? 4.818 -4.260 4.814 1.00 91.81 109 TYR A C 1
ATOM 872 O O . TYR A 1 109 ? 3.857 -3.897 4.138 1.00 91.81 109 TYR A O 1
ATOM 880 N N . VAL A 1 110 ? 5.946 -4.700 4.263 1.00 91.75 110 VAL A N 1
ATOM 881 C CA . VAL A 1 110 ? 6.131 -4.839 2.814 1.00 91.75 110 VAL A CA 1
ATOM 882 C C . VAL A 1 110 ? 6.636 -6.242 2.509 1.00 91.75 110 VAL A C 1
ATOM 884 O O . VAL A 1 110 ? 7.752 -6.605 2.880 1.00 91.75 110 VAL A O 1
ATOM 887 N N . ALA A 1 111 ? 5.819 -7.023 1.809 1.00 90.56 111 ALA A N 1
ATOM 888 C CA . ALA A 1 111 ? 6.215 -8.305 1.259 1.00 90.56 111 ALA A CA 1
ATOM 889 C C . ALA A 1 111 ? 6.874 -8.108 -0.109 1.00 90.56 111 ALA A C 1
ATOM 891 O O . ALA A 1 111 ? 6.256 -7.568 -1.025 1.00 90.56 111 ALA A O 1
ATOM 892 N N . VAL A 1 112 ? 8.118 -8.559 -0.269 1.00 87.62 112 VAL A N 1
ATOM 893 C CA . VAL A 1 112 ? 8.848 -8.510 -1.548 1.00 87.62 112 VAL A CA 1
ATOM 894 C C . VAL A 1 112 ? 9.403 -9.874 -1.907 1.00 87.62 112 VAL A C 1
ATOM 896 O O . VAL A 1 112 ? 9.880 -10.608 -1.045 1.00 87.62 112 VAL A O 1
ATOM 899 N N . GLN A 1 113 ? 9.392 -10.210 -3.197 1.00 80.75 113 GLN A N 1
ATOM 900 C CA . GLN A 1 113 ? 9.996 -11.457 -3.648 1.00 80.75 113 GLN A CA 1
ATOM 901 C C . GLN A 1 113 ? 11.524 -11.312 -3.706 1.00 80.75 113 GLN A C 1
ATOM 903 O O . GLN A 1 113 ? 12.062 -10.309 -4.172 1.00 80.75 113 GLN A O 1
ATOM 908 N N . LEU A 1 114 ? 12.198 -12.331 -3.177 1.00 59.66 114 LEU A N 1
ATOM 909 C CA . LEU A 1 114 ? 13.597 -12.391 -2.744 1.00 59.66 114 LEU A CA 1
ATOM 910 C C . LEU A 1 114 ? 14.657 -12.257 -3.861 1.00 59.66 114 LEU A C 1
ATOM 912 O O . LEU A 1 114 ? 15.486 -13.146 -4.035 1.00 59.66 114 L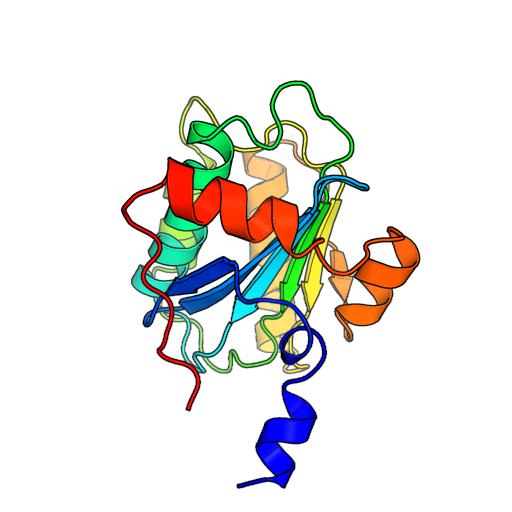EU A O 1
ATOM 916 N N . THR A 1 115 ? 14.728 -11.131 -4.574 1.00 70.81 115 THR A N 1
ATOM 917 C CA . THR A 1 115 ? 16.032 -10.710 -5.117 1.00 70.81 115 THR A CA 1
ATOM 918 C C . THR A 1 115 ? 16.724 -9.842 -4.066 1.00 70.81 115 THR A C 1
ATOM 920 O O . THR A 1 115 ? 16.139 -8.894 -3.537 1.00 70.81 115 THR A O 1
ATOM 923 N N . GLY A 1 116 ? 17.971 -10.178 -3.711 1.00 70.19 116 GLY A N 1
ATOM 924 C CA . GLY A 1 116 ? 18.720 -9.450 -2.674 1.00 70.19 116 GLY A CA 1
ATOM 925 C C . GLY A 1 116 ? 18.829 -7.948 -2.966 1.00 70.19 116 GLY A C 1
ATOM 926 O O . GLY A 1 116 ? 18.744 -7.126 -2.057 1.00 70.19 116 GLY A O 1
ATOM 927 N N . VAL A 1 117 ? 18.904 -7.588 -4.251 1.00 71.44 117 VAL A N 1
ATOM 928 C CA . VAL A 1 117 ? 18.934 -6.198 -4.729 1.00 71.44 117 VAL A CA 1
ATOM 929 C C . VAL A 1 117 ? 17.620 -5.469 -4.443 1.00 71.44 117 VAL A C 1
ATOM 931 O O . VAL A 1 117 ? 17.644 -4.357 -3.918 1.00 71.44 117 VAL A O 1
ATOM 934 N N . LEU A 1 118 ? 16.469 -6.083 -4.736 1.00 73.25 118 LEU A N 1
ATOM 935 C CA . LEU A 1 118 ? 15.171 -5.447 -4.502 1.00 73.25 118 LEU A CA 1
ATOM 936 C C . LEU A 1 118 ? 14.902 -5.273 -3.006 1.00 73.25 118 LEU A C 1
ATOM 938 O O . LEU A 1 118 ? 14.456 -4.207 -2.582 1.00 73.25 118 LEU A O 1
ATOM 942 N N . ARG A 1 119 ? 15.243 -6.281 -2.194 1.00 79.62 119 ARG A N 1
ATOM 943 C CA . ARG A 1 119 ? 15.149 -6.187 -0.731 1.00 79.62 119 ARG A CA 1
ATOM 944 C C . ARG A 1 119 ? 15.979 -5.020 -0.203 1.00 79.62 119 ARG A C 1
ATOM 946 O O . ARG A 1 119 ? 15.453 -4.200 0.541 1.00 79.62 119 ARG A O 1
ATOM 953 N N . MET A 1 120 ? 17.231 -4.899 -0.638 1.00 75.81 120 MET A N 1
ATOM 954 C CA . MET A 1 120 ? 18.113 -3.800 -0.238 1.00 75.81 120 MET A CA 1
ATOM 955 C C . MET A 1 120 ? 17.569 -2.432 -0.675 1.00 75.81 120 MET A C 1
ATOM 957 O O . MET A 1 120 ? 17.614 -1.476 0.100 1.00 75.81 120 MET A O 1
ATOM 961 N N . ALA A 1 121 ? 17.007 -2.331 -1.884 1.00 77.12 121 ALA A N 1
ATOM 962 C CA . ALA A 1 121 ? 16.397 -1.096 -2.372 1.00 77.12 121 ALA A CA 1
ATOM 963 C C . ALA A 1 121 ? 15.202 -0.672 -1.501 1.00 77.12 121 ALA A C 1
ATOM 965 O O . ALA A 1 121 ? 15.100 0.499 -1.128 1.00 77.12 121 ALA A O 1
ATOM 966 N N . VAL A 1 122 ? 14.344 -1.621 -1.114 1.00 79.69 122 VAL A N 1
ATOM 967 C CA . VAL A 1 122 ? 13.207 -1.361 -0.219 1.00 79.69 122 VAL A CA 1
ATOM 968 C C . VAL A 1 122 ? 13.670 -1.009 1.193 1.00 79.69 122 VAL A C 1
ATOM 970 O O . VAL A 1 122 ? 13.171 -0.035 1.745 1.00 79.69 122 VAL A O 1
ATOM 973 N N . GLN A 1 123 ? 14.662 -1.708 1.757 1.00 81.19 123 GLN A N 1
ATOM 974 C CA . GLN A 1 123 ? 15.238 -1.366 3.070 1.00 81.19 123 GLN A CA 1
ATOM 975 C C . GLN A 1 123 ? 15.819 0.048 3.078 1.00 81.19 123 GLN A C 1
ATOM 977 O O . GLN A 1 123 ? 15.561 0.830 3.989 1.00 81.19 123 GLN A O 1
ATOM 982 N N . THR A 1 124 ? 16.565 0.397 2.031 1.00 75.81 124 THR A N 1
ATOM 983 C CA . THR A 1 124 ? 17.155 1.731 1.881 1.00 75.81 124 THR A CA 1
ATOM 984 C C . THR A 1 124 ? 16.074 2.802 1.744 1.00 75.81 124 THR A C 1
ATOM 986 O O . THR A 1 124 ? 16.177 3.871 2.346 1.00 75.81 124 THR A O 1
ATOM 989 N N . GLY A 1 125 ? 15.019 2.521 0.971 1.00 75.00 125 GLY A N 1
ATOM 990 C CA . GLY A 1 125 ? 13.856 3.396 0.843 1.00 75.00 125 GLY A CA 1
ATOM 991 C C . GLY A 1 125 ? 13.137 3.598 2.176 1.00 75.00 125 GLY A C 1
ATOM 992 O O . GLY A 1 125 ? 12.896 4.736 2.570 1.00 75.00 125 GLY A O 1
ATOM 993 N N . ALA A 1 126 ? 12.870 2.510 2.898 1.00 78.81 126 ALA A N 1
ATOM 994 C CA . ALA A 1 126 ? 12.245 2.521 4.214 1.00 78.81 126 ALA A CA 1
ATOM 995 C C . ALA A 1 126 ? 13.040 3.346 5.230 1.00 78.81 126 ALA A C 1
ATOM 997 O O . ALA A 1 126 ? 12.467 4.199 5.903 1.00 78.81 126 ALA A O 1
ATOM 998 N N . LEU A 1 127 ? 14.360 3.152 5.296 1.00 75.31 127 LEU A N 1
ATOM 999 C CA . LEU A 1 127 ? 15.234 3.926 6.175 1.00 75.31 127 LEU A CA 1
ATOM 1000 C C . LEU A 1 127 ? 15.224 5.416 5.812 1.00 75.31 127 LEU A C 1
ATOM 1002 O O . LEU A 1 127 ? 15.113 6.264 6.692 1.00 75.31 127 LEU A O 1
ATOM 1006 N N . ALA A 1 128 ? 15.302 5.753 4.522 1.00 72.94 128 ALA A N 1
ATOM 1007 C CA . ALA A 1 128 ? 15.248 7.145 4.080 1.00 72.94 128 ALA A CA 1
ATOM 1008 C C . ALA A 1 128 ? 13.919 7.817 4.464 1.00 72.94 128 ALA A C 1
ATOM 1010 O O . ALA A 1 128 ? 13.915 8.969 4.895 1.00 72.94 128 ALA A O 1
ATOM 1011 N N . VAL A 1 129 ? 12.802 7.095 4.343 1.00 72.00 129 VAL A N 1
ATOM 1012 C CA . VAL A 1 129 ? 11.481 7.573 4.770 1.00 72.00 129 VAL A CA 1
ATOM 1013 C C . VAL A 1 129 ? 11.435 7.734 6.282 1.00 72.00 129 VAL A C 1
ATOM 1015 O O . VAL A 1 129 ? 11.010 8.782 6.756 1.00 72.00 129 VAL A O 1
ATOM 1018 N N . GLN A 1 130 ? 11.916 6.756 7.046 1.00 76.31 130 GLN A N 1
ATOM 1019 C CA . GLN A 1 130 ? 11.982 6.836 8.503 1.00 76.31 130 GLN A CA 1
ATOM 1020 C C . GLN A 1 130 ? 12.783 8.060 8.963 1.00 76.31 130 GLN A C 1
ATOM 1022 O O . GLN A 1 130 ? 12.293 8.835 9.777 1.00 76.31 130 GLN A O 1
ATOM 1027 N N . LEU A 1 131 ? 13.968 8.293 8.395 1.00 73.56 131 LEU A N 1
ATOM 1028 C CA . LEU A 1 131 ? 14.793 9.461 8.719 1.00 73.56 131 LEU A CA 1
ATOM 1029 C C . LEU A 1 131 ? 14.111 10.783 8.341 1.00 73.56 131 LEU A C 1
ATOM 1031 O O . LEU A 1 131 ? 14.209 11.759 9.078 1.00 73.56 131 LEU A O 1
ATOM 1035 N N . ALA A 1 132 ? 13.396 10.822 7.214 1.00 70.56 132 ALA A N 1
ATOM 1036 C CA . ALA A 1 132 ? 12.705 12.026 6.750 1.00 70.56 132 ALA A CA 1
ATOM 1037 C C . ALA A 1 132 ? 11.381 12.306 7.484 1.00 70.56 132 ALA A C 1
ATOM 1039 O O . ALA A 1 132 ? 10.876 13.429 7.444 1.00 70.56 132 ALA A O 1
ATOM 1040 N N . THR A 1 133 ? 10.765 11.291 8.094 1.00 69.50 133 THR A N 1
ATOM 1041 C CA . THR A 1 133 ? 9.404 11.391 8.642 1.00 69.50 133 THR A CA 1
ATOM 1042 C C . THR A 1 133 ? 9.310 11.147 10.144 1.00 69.50 133 THR A C 1
ATOM 1044 O O . THR A 1 133 ? 8.298 11.529 10.723 1.00 69.50 133 THR A O 1
ATOM 1047 N N . GLY A 1 134 ? 10.320 10.535 10.767 1.00 71.75 134 GLY A N 1
ATOM 1048 C CA . GLY A 1 134 ? 10.289 10.097 12.165 1.00 71.75 134 GLY A CA 1
ATOM 1049 C C . GLY A 1 134 ? 9.348 8.915 12.435 1.00 71.75 134 GLY A C 1
ATOM 1050 O O . GLY A 1 134 ? 9.129 8.573 13.593 1.00 71.75 134 GLY A O 1
ATOM 1051 N N . GLN A 1 135 ? 8.765 8.308 11.395 1.00 71.81 135 GLN A N 1
ATOM 1052 C CA . GLN A 1 135 ? 7.788 7.225 11.533 1.00 71.81 135 GLN A CA 1
ATOM 1053 C C . GLN A 1 135 ? 8.435 5.885 11.905 1.00 71.81 135 GLN A C 1
ATOM 1055 O O . GLN A 1 135 ? 9.646 5.695 11.782 1.00 71.81 135 GLN A O 1
ATOM 1060 N N . GLN A 1 136 ? 7.608 4.936 12.355 1.00 71.19 136 GLN A N 1
ATOM 1061 C CA . GLN A 1 136 ? 8.042 3.569 12.647 1.00 71.19 136 GLN A CA 1
ATOM 1062 C C . GLN A 1 136 ? 8.701 2.915 11.415 1.00 71.19 136 GLN A C 1
ATOM 1064 O O . GLN A 1 136 ? 8.282 3.174 10.281 1.00 71.19 136 GLN A O 1
ATOM 1069 N N . PRO A 1 137 ? 9.721 2.061 11.612 1.00 71.44 137 PRO A N 1
ATOM 1070 C CA . PRO A 1 137 ? 10.405 1.400 10.511 1.00 71.44 137 PRO A CA 1
ATOM 1071 C C . PRO A 1 137 ? 9.457 0.462 9.756 1.00 71.44 137 PRO A C 1
ATOM 1073 O O . PRO A 1 137 ? 8.662 -0.268 10.352 1.00 71.44 137 PRO A O 1
ATOM 1076 N N . VAL A 1 138 ? 9.587 0.444 8.429 1.00 84.31 138 VAL A N 1
ATOM 1077 C CA . VAL A 1 138 ? 8.905 -0.532 7.574 1.00 84.31 138 VAL A CA 1
ATOM 1078 C C . VAL A 1 138 ? 9.510 -1.914 7.815 1.00 84.31 138 VAL A C 1
ATOM 1080 O O . VAL A 1 138 ? 10.723 -2.104 7.701 1.00 84.31 138 VAL A O 1
ATOM 1083 N N . LYS A 1 139 ? 8.663 -2.897 8.110 1.00 89.81 139 LYS A N 1
ATOM 1084 C CA . LYS A 1 139 ? 9.049 -4.298 8.281 1.00 89.81 139 LYS A CA 1
ATOM 1085 C C . LYS A 1 139 ? 8.981 -5.013 6.938 1.00 89.81 139 LYS A C 1
ATOM 1087 O O . LYS A 1 139 ? 7.928 -5.058 6.307 1.00 89.81 139 LYS A O 1
ATOM 1092 N N . ILE A 1 140 ? 10.094 -5.597 6.506 1.00 88.62 140 ILE A N 1
ATOM 1093 C CA . ILE A 1 140 ? 10.106 -6.443 5.310 1.00 88.62 140 ILE A CA 1
ATOM 1094 C C . ILE A 1 140 ? 9.826 -7.878 5.719 1.00 88.62 140 ILE A C 1
ATOM 1096 O O . ILE A 1 140 ? 10.501 -8.413 6.596 1.00 88.62 140 ILE A O 1
ATOM 1100 N N . ILE A 1 141 ? 8.852 -8.484 5.057 1.00 90.19 141 ILE A N 1
ATOM 1101 C CA . ILE A 1 141 ? 8.378 -9.844 5.317 1.00 90.19 141 ILE A CA 1
ATOM 1102 C C . ILE A 1 141 ? 8.378 -10.655 4.021 1.00 90.19 141 ILE A C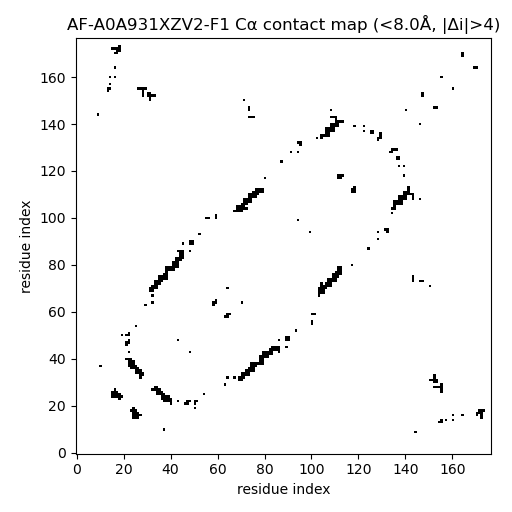 1
ATOM 1104 O O . ILE A 1 141 ? 8.487 -10.092 2.930 1.00 90.19 141 ILE A O 1
ATOM 1108 N N . ASP A 1 142 ? 8.251 -11.972 4.137 1.00 87.06 142 ASP A N 1
ATOM 1109 C CA . ASP A 1 142 ? 8.178 -12.863 2.974 1.00 87.06 142 ASP A CA 1
ATOM 1110 C C . ASP A 1 142 ? 6.726 -13.168 2.576 1.00 87.06 142 ASP A C 1
ATOM 1112 O O . ASP A 1 142 ? 6.408 -13.254 1.386 1.00 87.06 142 ASP A O 1
ATOM 1116 N N . ASP A 1 143 ? 5.828 -13.257 3.562 1.00 87.62 143 ASP A N 1
ATOM 1117 C CA . ASP A 1 143 ? 4.409 -13.545 3.362 1.00 87.62 143 ASP A CA 1
ATOM 1118 C C . ASP A 1 143 ? 3.519 -12.457 3.991 1.00 87.62 143 ASP A C 1
ATOM 1120 O O . ASP A 1 143 ? 3.524 -12.292 5.213 1.00 87.62 143 ASP A O 1
ATOM 1124 N N . PRO A 1 144 ? 2.717 -11.717 3.199 1.00 89.69 144 PRO A N 1
ATOM 1125 C CA . PRO A 1 144 ? 1.795 -10.727 3.745 1.00 89.69 144 PRO A CA 1
ATOM 1126 C C . PRO A 1 144 ? 0.731 -11.336 4.669 1.00 89.69 144 PRO A C 1
ATOM 1128 O O . PRO A 1 144 ? 0.249 -10.631 5.554 1.00 89.69 144 PRO A O 1
ATOM 1131 N N . LEU A 1 145 ? 0.376 -12.620 4.514 1.00 88.38 145 LEU A N 1
ATOM 1132 C CA . LEU A 1 145 ? -0.583 -13.285 5.404 1.00 88.38 145 LEU A CA 1
ATOM 1133 C C . LEU A 1 145 ? -0.100 -13.352 6.847 1.00 88.38 145 LEU A C 1
ATOM 1135 O O . LEU A 1 145 ? -0.908 -13.235 7.768 1.00 88.38 145 LEU A O 1
ATOM 1139 N N . GLU A 1 146 ? 1.205 -13.510 7.045 1.00 87.44 146 GLU A N 1
ATOM 1140 C CA . GLU A 1 146 ? 1.787 -13.562 8.377 1.00 87.44 146 GLU A CA 1
ATOM 1141 C C . GLU A 1 146 ? 1.580 -12.229 9.105 1.00 87.44 146 GLU A C 1
ATOM 1143 O O . GLU A 1 146 ? 1.138 -12.217 10.253 1.00 87.44 146 GLU A O 1
ATOM 1148 N N . ALA A 1 147 ? 1.789 -11.100 8.419 1.00 89.56 147 ALA A N 1
ATOM 1149 C CA . ALA A 1 147 ? 1.532 -9.780 8.991 1.00 89.56 147 ALA A CA 1
ATOM 1150 C C . ALA A 1 147 ? 0.054 -9.566 9.327 1.00 89.56 147 ALA A C 1
ATOM 1152 O O . ALA A 1 147 ? -0.259 -9.044 10.397 1.00 89.56 147 ALA A O 1
ATOM 1153 N N . LEU A 1 148 ? -0.868 -10.005 8.463 1.00 88.88 148 LEU A N 1
ATOM 1154 C CA . LEU A 1 148 ? -2.300 -9.931 8.767 1.00 88.88 148 LEU A CA 1
ATOM 1155 C C . LEU A 1 148 ? -2.645 -10.753 10.008 1.00 88.88 148 LEU A C 1
ATOM 1157 O O . LEU A 1 148 ? -3.362 -10.264 10.877 1.00 88.88 148 LEU A O 1
ATOM 1161 N N . ALA A 1 149 ? -2.119 -11.976 10.113 1.00 89.56 149 ALA A N 1
ATOM 1162 C CA . ALA A 1 149 ? -2.357 -12.852 11.253 1.00 89.56 149 ALA A CA 1
ATOM 1163 C C . ALA A 1 149 ? -1.787 -12.257 12.551 1.00 89.56 149 ALA A C 1
ATOM 1165 O O . ALA A 1 149 ? -2.500 -12.186 13.554 1.00 89.56 149 ALA A O 1
ATOM 1166 N N . GLN A 1 150 ? -0.546 -11.758 12.519 1.00 90.25 150 GLN A N 1
ATOM 1167 C CA . GLN A 1 150 ? 0.100 -11.077 13.648 1.00 90.25 150 GLN A CA 1
ATOM 1168 C C . GLN A 1 150 ? -0.705 -9.857 14.111 1.00 90.25 150 GLN A C 1
ATOM 1170 O O . GLN A 1 150 ? -0.873 -9.635 15.310 1.00 90.25 150 GLN A O 1
ATOM 1175 N N . CYS A 1 151 ? -1.246 -9.092 13.163 1.00 89.19 151 CYS A N 1
ATOM 1176 C CA . CYS A 1 151 ? -2.063 -7.916 13.437 1.00 89.19 151 CYS A CA 1
ATOM 1177 C C . CYS A 1 151 ? 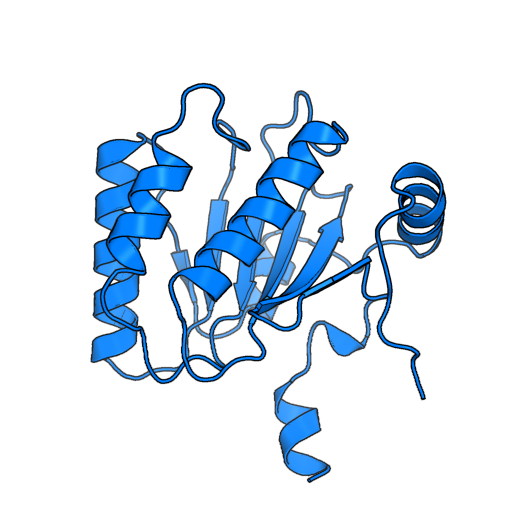-3.548 -8.236 13.659 1.00 89.19 151 CYS A C 1
ATOM 1179 O O . CYS A 1 151 ? -4.310 -7.315 13.919 1.00 89.19 151 CYS A O 1
ATOM 1181 N N . ARG A 1 152 ? -3.971 -9.507 13.592 1.00 90.94 152 ARG A N 1
ATOM 1182 C CA . ARG A 1 152 ? -5.377 -9.950 13.697 1.00 90.94 152 ARG A CA 1
ATOM 1183 C C . ARG A 1 152 ? -6.313 -9.291 12.672 1.00 90.94 152 ARG A C 1
ATOM 1185 O O . ARG A 1 152 ? -7.509 -9.162 12.930 1.00 90.94 152 ARG A O 1
ATOM 1192 N N . ILE A 1 153 ? -5.784 -8.903 11.511 1.00 89.12 153 ILE A N 1
ATOM 1193 C CA . ILE A 1 153 ? -6.558 -8.314 10.414 1.00 89.12 153 ILE A CA 1
ATOM 1194 C C . ILE A 1 153 ? -7.402 -9.395 9.746 1.00 89.12 153 ILE A C 1
ATOM 1196 O O . ILE A 1 153 ? -6.910 -10.473 9.407 1.00 89.12 153 ILE A O 1
ATOM 1200 N N . ARG A 1 154 ? -8.684 -9.095 9.545 1.00 85.81 154 ARG A N 1
ATOM 1201 C CA . ARG A 1 154 ? -9.646 -9.975 8.876 1.00 85.81 154 ARG A CA 1
ATOM 1202 C C . ARG A 1 154 ? -10.094 -9.367 7.557 1.00 85.81 154 ARG A C 1
ATOM 1204 O O . ARG A 1 154 ? -9.877 -8.189 7.307 1.00 85.81 154 ARG A O 1
ATOM 1211 N N . ALA A 1 155 ? -10.725 -10.181 6.716 1.00 82.88 155 ALA A N 1
ATOM 1212 C CA . ALA A 1 155 ? -11.352 -9.679 5.501 1.00 82.88 155 ALA A CA 1
ATOM 1213 C C . ALA A 1 155 ? -12.359 -8.569 5.836 1.00 82.88 155 ALA A C 1
ATOM 1215 O O . ALA A 1 155 ? -13.108 -8.727 6.805 1.00 82.88 155 ALA A O 1
ATOM 1216 N N . PRO A 1 156 ? -12.412 -7.481 5.049 1.00 79.62 156 PRO A N 1
ATOM 1217 C CA . PRO A 1 156 ? -13.406 -6.446 5.257 1.00 79.62 156 PRO A CA 1
ATOM 1218 C C . PRO A 1 156 ? -14.805 -7.025 5.069 1.00 79.62 156 PRO A C 1
ATOM 1220 O O . PRO A 1 156 ? -15.052 -7.814 4.148 1.00 79.62 156 PRO A O 1
ATOM 1223 N N . ALA A 1 157 ? -15.725 -6.604 5.932 1.00 73.62 157 ALA A N 1
ATOM 1224 C CA . ALA A 1 157 ? -17.125 -6.953 5.795 1.00 73.62 157 ALA A CA 1
ATOM 1225 C C . ALA A 1 157 ? -17.710 -6.338 4.504 1.00 73.62 157 ALA A C 1
ATOM 1227 O O . ALA A 1 157 ? -17.258 -5.305 3.996 1.00 73.62 157 ALA A O 1
ATOM 1228 N N . ARG A 1 158 ? -18.683 -7.029 3.902 1.00 71.38 158 ARG A N 1
ATOM 1229 C CA . ARG A 1 158 ? -19.226 -6.665 2.579 1.00 71.38 158 ARG A CA 1
ATOM 1230 C C . ARG A 1 158 ? -20.043 -5.365 2.608 1.00 71.38 158 ARG A C 1
ATOM 1232 O O . ARG A 1 158 ? -20.108 -4.645 1.620 1.00 71.38 158 ARG A O 1
ATOM 1239 N N . ASP A 1 159 ? -20.639 -5.061 3.746 1.00 73.69 159 ASP A N 1
ATOM 1240 C CA . ASP A 1 159 ? -21.419 -3.858 4.038 1.00 73.69 159 ASP A CA 1
ATOM 1241 C C . ASP A 1 159 ? -20.562 -2.584 4.142 1.00 73.69 159 ASP A C 1
ATOM 1243 O O . ASP A 1 159 ? -20.969 -1.527 3.640 1.00 73.69 159 ASP A O 1
ATOM 1247 N N . LEU A 1 160 ? -19.357 -2.685 4.716 1.00 69.94 160 LEU A N 1
ATOM 1248 C CA . LEU A 1 160 ? -18.353 -1.618 4.700 1.00 69.94 160 LEU A CA 1
ATOM 1249 C C . LEU A 1 160 ? -18.038 -1.230 3.250 1.00 69.94 160 LEU A C 1
ATOM 1251 O O . LEU A 1 160 ? -18.137 -0.064 2.867 1.00 69.94 160 L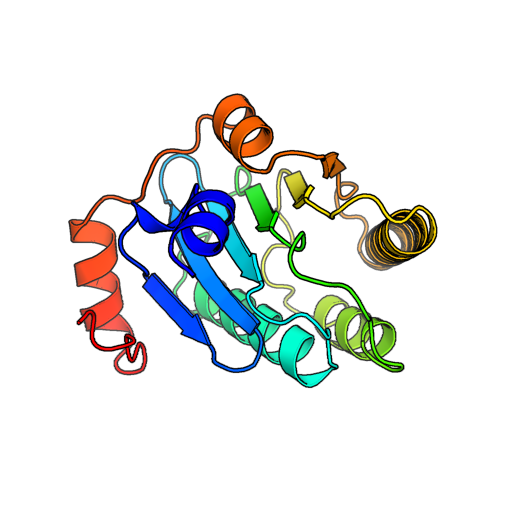EU A O 1
ATOM 1255 N N . TYR A 1 161 ? -17.769 -2.235 2.415 1.00 67.56 161 TYR A N 1
ATOM 1256 C CA . TYR A 1 161 ? -17.537 -2.071 0.981 1.00 67.56 161 TYR A CA 1
ATOM 1257 C C . TYR A 1 161 ? -18.691 -1.359 0.251 1.00 67.56 161 TYR A C 1
ATOM 1259 O O . TYR A 1 161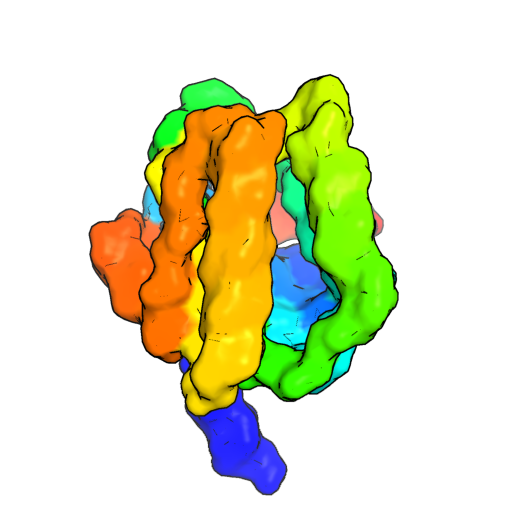 ? -18.461 -0.389 -0.480 1.00 67.56 161 TYR A O 1
ATOM 1267 N N . ASP A 1 162 ? -19.934 -1.789 0.475 1.00 71.19 162 ASP A N 1
ATOM 1268 C CA . ASP A 1 162 ? -21.104 -1.189 -0.174 1.00 71.19 162 ASP A CA 1
ATOM 1269 C C . ASP A 1 162 ? -21.305 0.279 0.228 1.00 71.19 162 ASP A C 1
ATOM 1271 O O . ASP A 1 162 ? -21.708 1.114 -0.588 1.00 71.19 162 ASP A O 1
ATOM 1275 N N . SER A 1 163 ? -20.984 0.624 1.474 1.00 68.88 163 SER A N 1
ATOM 1276 C CA . SER A 1 163 ? -21.108 1.990 1.992 1.00 68.88 163 SER A CA 1
ATOM 1277 C C . SER A 1 163 ? -20.118 2.953 1.335 1.00 68.88 163 SER A C 1
ATOM 1279 O O . SER A 1 163 ? -20.477 4.076 0.983 1.00 68.88 163 SER A O 1
ATOM 1281 N N . LEU A 1 164 ? -18.907 2.491 1.042 1.00 66.50 164 LEU A N 1
ATOM 1282 C CA . LEU A 1 164 ? -17.867 3.297 0.392 1.00 66.50 164 LEU A CA 1
ATOM 1283 C C . LEU A 1 164 ? -18.095 3.464 -1.093 1.00 66.50 164 LEU A C 1
ATOM 1285 O O . LEU A 1 164 ? -17.849 4.529 -1.665 1.00 66.50 164 LEU A O 1
ATOM 1289 N N . ARG A 1 165 ? -18.588 2.404 -1.731 1.00 67.94 165 ARG A N 1
ATOM 1290 C CA . ARG A 1 165 ? -19.021 2.464 -3.119 1.00 67.94 165 ARG A CA 1
ATOM 1291 C C . ARG A 1 165 ? -20.107 3.527 -3.295 1.00 67.94 165 ARG A C 1
ATOM 1293 O O . ARG A 1 165 ? -20.060 4.271 -4.272 1.00 67.94 165 ARG A O 1
ATOM 1300 N N . ARG A 1 166 ? -21.044 3.637 -2.345 1.00 69.44 166 ARG A N 1
ATOM 1301 C CA . ARG A 1 166 ? -22.052 4.709 -2.326 1.00 69.44 166 ARG A CA 1
ATOM 1302 C C . ARG A 1 166 ? -21.432 6.091 -2.091 1.00 69.44 166 ARG A C 1
ATOM 1304 O O . ARG A 1 166 ? -21.798 7.029 -2.788 1.00 69.44 166 ARG A O 1
ATOM 1311 N N . ALA A 1 167 ? -20.491 6.212 -1.154 1.00 66.25 167 ALA A N 1
ATOM 1312 C CA . ALA A 1 167 ? -19.916 7.499 -0.753 1.00 66.25 167 ALA A CA 1
ATOM 1313 C C . ALA A 1 167 ? -18.954 8.123 -1.783 1.00 66.25 167 ALA A C 1
ATOM 1315 O O . ALA A 1 167 ? -18.832 9.341 -1.872 1.00 66.25 167 ALA A O 1
ATOM 1316 N N . SER A 1 168 ? -18.239 7.305 -2.552 1.00 63.41 168 SER A N 1
ATOM 1317 C CA . SER A 1 168 ? -17.098 7.773 -3.350 1.00 63.41 168 SER A CA 1
ATOM 1318 C C . SER A 1 168 ? -17.419 8.194 -4.779 1.00 63.41 168 SER A C 1
ATOM 1320 O O . SER A 1 168 ? -16.627 8.928 -5.366 1.00 63.41 168 SER A O 1
ATOM 1322 N N . GLY A 1 169 ? -18.502 7.696 -5.393 1.00 58.44 169 GLY A N 1
ATOM 1323 C CA . GLY A 1 169 ? -18.877 7.950 -6.799 1.00 58.44 169 GLY A CA 1
ATOM 1324 C C . GLY A 1 169 ? -17.814 7.612 -7.872 1.00 58.44 169 GLY A C 1
ATOM 1325 O O . GLY A 1 169 ? -18.103 7.669 -9.065 1.00 58.44 169 GLY A O 1
ATOM 1326 N N . ARG A 1 170 ? -16.585 7.263 -7.470 1.00 56.50 170 ARG A N 1
ATOM 1327 C CA . ARG A 1 170 ? -15.373 7.143 -8.293 1.00 56.50 170 ARG A CA 1
ATOM 1328 C C . ARG A 1 170 ? -14.752 5.751 -8.247 1.00 56.50 170 ARG A C 1
ATOM 1330 O O . ARG A 1 170 ? -13.910 5.455 -9.093 1.00 56.50 170 ARG A O 1
ATOM 1337 N N . PHE A 1 171 ? -15.172 4.881 -7.327 1.00 54.34 171 PHE A N 1
ATOM 1338 C CA . PHE A 1 171 ? -14.708 3.494 -7.305 1.00 54.34 171 PHE A CA 1
ATOM 1339 C C . PHE A 1 171 ? -15.340 2.715 -8.463 1.00 54.34 171 PHE A C 1
ATOM 1341 O O . PHE A 1 171 ? -16.440 2.170 -8.365 1.00 54.34 171 PHE A O 1
ATOM 1348 N N . LYS A 1 172 ? -14.643 2.686 -9.603 1.00 48.47 172 LYS A N 1
ATOM 1349 C CA . LYS A 1 172 ? -14.947 1.765 -10.698 1.00 48.47 172 LYS A CA 1
ATOM 1350 C C . LYS A 1 172 ? -14.251 0.443 -10.410 1.00 48.47 172 LYS A C 1
ATOM 1352 O O . LYS A 1 172 ? -13.027 0.363 -10.416 1.00 48.47 172 LYS A O 1
ATOM 1357 N N . LEU A 1 173 ? -15.049 -0.585 -10.158 1.00 47.03 173 LEU A N 1
ATOM 1358 C CA . LEU A 1 173 ? -14.560 -1.954 -10.074 1.00 47.03 173 LEU A CA 1
ATOM 1359 C C . LEU A 1 173 ? -14.141 -2.440 -11.464 1.00 47.03 173 LEU A C 1
ATOM 1361 O O . LEU A 1 173 ? -14.773 -2.053 -12.457 1.00 47.03 173 LEU A O 1
ATOM 1365 N N . PRO A 1 174 ? -13.176 -3.367 -11.555 1.00 42.31 174 PRO A N 1
ATOM 1366 C CA . PRO A 1 174 ? -13.159 -4.295 -12.671 1.00 42.31 174 PRO A CA 1
ATOM 1367 C C . PRO A 1 174 ? -14.493 -5.048 -12.627 1.00 42.31 174 PRO A C 1
ATOM 1369 O O . PRO A 1 174 ? -14.890 -5.530 -11.564 1.00 42.31 174 PRO A O 1
ATOM 1372 N N . ARG A 1 175 ? -15.210 -5.141 -13.752 1.00 35.47 175 ARG A N 1
ATOM 1373 C CA . ARG A 1 175 ? -16.324 -6.092 -13.841 1.00 35.47 175 ARG A CA 1
ATOM 1374 C C . ARG A 1 175 ? -15.738 -7.470 -13.541 1.00 35.47 175 ARG A C 1
ATOM 1376 O O . ARG A 1 175 ? -14.853 -7.915 -14.266 1.00 35.47 175 ARG A O 1
ATOM 1383 N N . THR A 1 176 ? -16.162 -8.087 -12.443 1.00 37.56 176 THR A N 1
ATOM 1384 C CA . THR A 1 176 ? -15.868 -9.497 -12.199 1.00 37.56 176 THR A CA 1
ATOM 1385 C C . THR A 1 176 ? -16.491 -10.279 -13.363 1.00 37.56 176 THR A C 1
ATOM 1387 O O . THR A 1 176 ? -17.632 -9.959 -13.712 1.00 37.56 176 THR A O 1
ATOM 1390 N N . PRO A 1 177 ? -15.752 -11.184 -14.028 1.00 37.59 177 PRO A N 1
ATOM 1391 C CA . PRO A 1 177 ? -16.343 -12.073 -15.022 1.00 37.59 177 PRO A CA 1
ATOM 1392 C C . PRO A 1 177 ? -17.415 -12.969 -14.395 1.00 37.59 177 PRO A C 1
ATOM 1394 O O . PRO A 1 177 ? -17.288 -13.288 -13.188 1.00 37.59 177 PRO A O 1
#

Solvent-accessible surface area (backbone atoms only — not comparable to full-atom values): 10045 Å² total; per-residue (Å²): 117,74,70,64,56,67,73,61,62,78,62,75,84,38,82,79,60,39,59,43,96,66,30,28,41,36,44,61,30,76,76,46,35,32,40,39,36,38,41,70,39,45,60,42,36,42,64,21,54,47,52,52,49,52,53,50,46,46,45,50,75,69,49,76,57,69,95,51,56,68,31,31,37,40,36,35,40,50,48,43,78,43,75,42,87,55,31,68,58,49,51,50,62,61,66,68,42,90,85,50,66,66,83,43,48,57,42,38,38,38,13,47,51,89,43,71,66,58,52,50,53,50,53,53,49,36,50,54,48,24,74,75,65,74,48,67,67,60,42,77,42,79,52,57,66,56,56,31,58,75,62,58,50,59,76,54,58,70,66,62,49,54,53,48,55,67,72,57,82,67,68,62,68,76,79,79,129

Foldseek 3Di:
DVVVVVVQDDCVVFDFLAADPLFGTWDFAVVVTEIEEEGPDQEADLVNLVVVLVVLVVCVVVVSQPPHQLYEYEYEAQSHDYYDPCNLVSNCVSCLDDPHRCLRHPAYEYAYHDDVVVVVVVQVSQVVSCVNRVDDGYHYDNDSVVVCVVSVPDRHDVVVSVVVVVVPVPRDDDPDD